Protein AF-A0A7X4A835-F1 (afdb_monomer_lite)

Sequence (207 aa):
MIDYANAHPIAKSFLVNYGPVGDQFNDLPDGVANRCEMIGWMNPDNPDARNGFRQIVREIVGRPKSAKLKQLSLSDAKTIVIDISASMRCVLRSEPFWNLLRDNVGELSKIYLVDTNVRAEVSLGELENWLTSNELGTSTNLLATVSNLVEYNEDVFVITDVEGRENLAFATNLVVDHFEEEGVNAIILRISKENFERDVDFFLASK

pLDDT: mean 81.9, std 12.68, range [39.84, 97.12]

Secondary structure (DSSP, 8-state):
---HHHH-TT--EEEE-SSPPPGGGGGS-HHHHTTEEEE---STT-HHHHHHHHHHHHHHH-S----------GGG-SEEEEE-BSTTHHHHT-HHHHHHHHHH--TT-EEEEESSSEEEEE-HHHHHHHHHHSPPBS---HHHHHHHHHHH-SEEEEEE-HHHHHHHTT-TT-EEEEEEETTEEEEEEEEEHHHHHHHHHHHHHT-

Foldseek 3Di:
DDPPCVVCLPAQAEAEELADDDPVLVPDDPSNSVRYYYQHNPDPVDVPSVVVVQVVCCVVVNDPPPDPPPPPQLQPAQEEEEEQEPVCVVVLPDPLNLCCCVVRHHQNHWYFYDAPEGPDIDGNVCSVVDSVVDHGHHHHQVVVHVLVVLVVDQKYKYKAAPVNCVNVVLLVPWDWDWDADPNNTIIITMDGSVSNVVRVVVVVVVD

Structure (mmCIF, N/CA/C/O backbone):
data_AF-A0A7X4A835-F1
#
_entry.id   AF-A0A7X4A835-F1
#
loop_
_atom_site.group_PDB
_atom_site.id
_atom_site.type_symbol
_atom_site.label_atom_id
_atom_site.label_alt_id
_atom_site.label_comp_id
_atom_site.label_asym_id
_atom_site.label_entity_id
_atom_site.label_seq_id
_atom_site.pdbx_PDB_ins_code
_atom_site.Cartn_x
_atom_site.Cartn_y
_atom_site.Cartn_z
_atom_site.occupancy
_atom_site.B_iso_or_equiv
_atom_site.auth_seq_id
_atom_site.auth_comp_id
_atom_site.auth_asym_id
_atom_site.auth_atom_id
_atom_site.pdbx_PDB_model_num
ATOM 1 N N . MET A 1 1 ? 34.338 -17.195 -24.856 1.00 48.28 1 MET A N 1
ATOM 2 C CA . MET A 1 1 ? 33.436 -16.071 -24.537 1.00 48.28 1 MET A CA 1
ATOM 3 C C . MET A 1 1 ? 32.434 -15.991 -25.675 1.00 48.28 1 MET A C 1
ATOM 5 O O . MET A 1 1 ? 32.862 -15.791 -26.802 1.00 48.28 1 MET A O 1
ATOM 9 N N . ILE A 1 2 ? 31.165 -16.317 -25.427 1.00 49.97 2 ILE A N 1
ATOM 10 C CA . ILE A 1 2 ? 30.118 -16.260 -26.457 1.00 49.97 2 ILE A CA 1
ATOM 11 C C . ILE A 1 2 ? 29.734 -14.794 -26.618 1.00 49.97 2 ILE A C 1
ATOM 13 O O . ILE A 1 2 ? 29.420 -14.132 -25.630 1.00 49.97 2 ILE A O 1
ATOM 17 N N . ASP A 1 3 ? 29.794 -14.292 -27.846 1.00 68.00 3 ASP A N 1
ATOM 18 C CA . ASP A 1 3 ? 29.292 -12.966 -28.172 1.00 68.00 3 ASP A CA 1
ATOM 19 C C . ASP A 1 3 ? 27.758 -13.012 -28.178 1.00 68.00 3 ASP A C 1
ATOM 21 O O . ASP A 1 3 ? 27.125 -13.496 -29.121 1.00 68.00 3 ASP A O 1
ATOM 25 N N . TYR A 1 4 ? 27.166 -12.549 -27.076 1.00 65.88 4 TYR A N 1
ATOM 26 C CA . TYR A 1 4 ? 25.717 -12.503 -26.882 1.00 65.88 4 TYR A CA 1
ATOM 27 C C . TYR A 1 4 ? 25.005 -11.697 -27.970 1.00 65.88 4 TYR A C 1
ATOM 29 O O . TYR A 1 4 ? 23.881 -12.043 -28.337 1.00 65.88 4 TYR A O 1
ATOM 37 N N . ALA A 1 5 ? 25.653 -10.667 -28.526 1.00 67.06 5 ALA A N 1
ATOM 38 C CA . ALA A 1 5 ? 25.065 -9.888 -29.602 1.00 67.06 5 ALA A CA 1
ATOM 39 C C . ALA A 1 5 ? 24.896 -10.770 -30.845 1.00 67.06 5 ALA A C 1
ATOM 41 O O . ALA A 1 5 ? 23.819 -10.790 -31.444 1.00 67.06 5 ALA A O 1
ATOM 42 N N . ASN A 1 6 ? 25.917 -11.546 -31.205 1.00 71.00 6 ASN A N 1
ATOM 43 C CA . ASN A 1 6 ? 25.866 -12.449 -32.356 1.00 71.00 6 ASN A CA 1
ATOM 44 C C . ASN A 1 6 ? 24.921 -13.646 -32.151 1.00 71.00 6 ASN A C 1
ATOM 46 O O . ASN A 1 6 ? 24.314 -14.113 -33.113 1.00 71.00 6 ASN A O 1
ATOM 50 N N . ALA A 1 7 ? 24.735 -14.106 -30.911 1.00 79.94 7 ALA A N 1
ATOM 51 C CA . ALA A 1 7 ? 23.789 -15.179 -30.593 1.00 79.94 7 ALA A CA 1
ATOM 52 C C . ALA A 1 7 ? 22.310 -14.747 -30.692 1.00 79.94 7 ALA A C 1
ATOM 54 O O . ALA A 1 7 ? 21.440 -15.581 -30.944 1.00 79.94 7 ALA A O 1
ATOM 55 N N . HIS A 1 8 ? 22.015 -13.453 -30.523 1.00 80.19 8 HIS A N 1
ATOM 56 C CA . HIS A 1 8 ? 20.655 -12.910 -30.547 1.00 80.19 8 HIS A CA 1
ATOM 57 C C . HIS A 1 8 ? 20.552 -11.710 -31.500 1.00 80.19 8 HIS A C 1
ATOM 59 O O . HIS A 1 8 ? 20.483 -10.568 -31.043 1.00 80.19 8 HIS A O 1
ATOM 65 N N . PRO A 1 9 ? 20.511 -11.931 -32.828 1.00 79.50 9 PRO A N 1
ATOM 66 C CA . PRO A 1 9 ? 20.621 -10.862 -33.829 1.00 79.50 9 PRO A CA 1
ATOM 67 C C . PRO A 1 9 ? 19.473 -9.841 -33.801 1.00 79.50 9 PRO A C 1
ATOM 69 O O . PRO A 1 9 ? 19.640 -8.723 -34.275 1.00 79.50 9 PRO A O 1
ATOM 72 N N . ILE A 1 10 ? 18.326 -10.200 -33.217 1.00 82.50 10 ILE A N 1
ATOM 73 C CA . ILE A 1 10 ? 17.148 -9.327 -33.090 1.00 82.50 10 ILE A CA 1
ATOM 74 C C . ILE A 1 10 ? 17.050 -8.616 -31.732 1.00 82.50 10 ILE A C 1
ATOM 76 O O . ILE A 1 10 ? 16.150 -7.805 -31.531 1.00 82.50 10 ILE A O 1
ATOM 80 N N . ALA A 1 11 ? 17.932 -8.927 -30.778 1.00 82.19 11 ALA A N 1
ATOM 81 C CA . ALA A 1 11 ? 17.879 -8.325 -29.451 1.00 82.19 11 ALA A CA 1
ATOM 82 C C . ALA A 1 11 ? 18.499 -6.923 -29.459 1.00 82.19 11 ALA A C 1
ATOM 84 O O . ALA A 1 11 ? 19.609 -6.731 -29.971 1.00 82.19 11 ALA A O 1
ATOM 85 N N . LYS A 1 12 ? 17.805 -5.968 -28.825 1.00 85.06 12 LYS A N 1
ATOM 86 C CA . LYS A 1 12 ? 18.421 -4.714 -28.383 1.00 85.06 12 LYS A CA 1
ATOM 87 C C . LYS A 1 12 ? 19.413 -5.011 -27.260 1.00 85.06 12 LYS A C 1
ATOM 89 O O . LYS A 1 12 ? 19.101 -5.762 -26.338 1.00 85.06 12 LYS A O 1
ATOM 94 N N . SER A 1 13 ? 20.598 -4.425 -27.351 1.00 86.06 13 SER A N 1
ATOM 95 C CA . SER A 1 13 ? 21.670 -4.557 -26.364 1.00 86.06 13 SER A CA 1
ATOM 96 C C . SER A 1 13 ? 21.889 -3.214 -25.678 1.00 86.06 13 SER A C 1
ATOM 98 O O . SER A 1 13 ? 21.850 -2.178 -26.332 1.00 86.06 13 SER A O 1
ATOM 100 N N . PHE A 1 14 ? 22.124 -3.220 -24.369 1.00 86.88 14 PHE A N 1
ATOM 101 C CA . PHE A 1 14 ? 22.411 -2.000 -23.617 1.00 86.88 14 PHE A CA 1
ATOM 102 C C . PHE A 1 14 ? 23.745 -2.147 -22.907 1.00 86.88 14 PHE A C 1
ATOM 104 O O . PHE A 1 14 ? 23.917 -3.082 -22.122 1.00 86.88 14 PHE A O 1
ATOM 111 N N . LEU A 1 15 ? 24.682 -1.235 -23.171 1.00 86.19 15 LEU A N 1
ATOM 112 C CA . LEU A 1 15 ? 25.933 -1.168 -22.423 1.00 86.19 15 LEU A CA 1
ATOM 113 C C . LEU A 1 15 ? 25.811 -0.101 -21.341 1.00 86.19 15 LEU A C 1
ATOM 115 O O . LEU A 1 15 ? 25.585 1.074 -21.629 1.00 86.19 15 LEU A O 1
ATOM 119 N N . VAL A 1 16 ? 25.960 -0.521 -20.093 1.00 87.56 16 VAL A N 1
ATOM 120 C CA . VAL A 1 16 ? 25.739 0.335 -18.932 1.00 87.56 16 VAL A CA 1
ATOM 121 C C . VAL A 1 16 ? 27.073 0.590 -18.245 1.00 87.56 16 VAL A C 1
ATOM 123 O O . VAL A 1 16 ? 27.725 -0.347 -17.789 1.00 87.56 16 VAL A O 1
ATOM 126 N N . ASN A 1 17 ? 27.468 1.860 -18.161 1.00 88.19 17 ASN A N 1
ATOM 127 C CA . ASN A 1 17 ? 28.720 2.287 -17.543 1.00 88.19 17 ASN A CA 1
ATOM 128 C C . ASN A 1 17 ? 28.453 3.128 -16.291 1.00 88.19 17 ASN A C 1
ATOM 130 O O . ASN A 1 17 ? 27.575 3.988 -16.278 1.00 88.19 17 ASN A O 1
ATOM 134 N N . TYR A 1 18 ? 29.273 2.938 -15.254 1.00 85.62 18 TYR A N 1
ATOM 135 C CA . TYR A 1 18 ? 29.228 3.752 -14.030 1.00 85.62 18 TYR A CA 1
ATOM 136 C C . TYR A 1 18 ? 29.708 5.204 -14.242 1.00 85.62 18 TYR A C 1
ATOM 138 O O . TYR A 1 18 ? 29.363 6.087 -13.455 1.00 85.62 18 TYR A O 1
ATOM 146 N N . GLY A 1 19 ? 30.488 5.455 -15.299 1.00 87.25 19 GLY A N 1
ATOM 147 C CA . GLY A 1 19 ? 31.046 6.761 -15.671 1.00 87.25 19 GLY A CA 1
ATOM 148 C C . GLY A 1 19 ? 30.656 7.195 -17.092 1.00 87.25 19 GLY A C 1
ATOM 149 O O . GLY A 1 19 ? 29.719 6.627 -17.665 1.00 87.25 19 GLY A O 1
ATOM 150 N N . PRO A 1 20 ? 31.345 8.193 -17.676 1.00 84.31 20 PRO A N 1
ATOM 151 C CA . PRO A 1 20 ? 31.040 8.663 -19.020 1.00 84.31 20 PRO A CA 1
ATOM 152 C C . PRO A 1 20 ? 31.261 7.559 -20.059 1.00 84.31 20 PRO A C 1
ATOM 154 O O . PRO A 1 20 ? 32.117 6.685 -19.909 1.00 84.31 20 PRO A O 1
ATOM 157 N N . VAL A 1 21 ? 30.473 7.614 -21.126 1.00 83.25 21 VAL A N 1
ATOM 158 C CA . VAL A 1 21 ? 30.651 6.764 -22.304 1.00 83.25 21 VAL A CA 1
ATOM 159 C C . VAL A 1 21 ? 31.857 7.275 -23.092 1.00 83.25 21 VAL A C 1
ATOM 161 O O . VAL A 1 21 ? 31.925 8.464 -23.386 1.00 83.25 21 VAL A O 1
ATOM 164 N N . GLY A 1 22 ? 32.812 6.394 -23.394 1.00 79.62 22 GLY A N 1
ATOM 165 C CA . GLY A 1 22 ? 33.953 6.712 -24.258 1.00 79.62 22 GLY A CA 1
ATOM 166 C C . GLY A 1 22 ? 33.671 6.439 -25.740 1.00 79.62 22 GLY A C 1
ATOM 167 O O . GLY A 1 22 ? 32.743 5.708 -26.076 1.00 79.62 22 GLY A O 1
ATOM 168 N N . ASP A 1 23 ? 34.527 6.964 -26.620 1.00 76.81 23 ASP A N 1
ATOM 169 C CA . ASP A 1 23 ? 34.337 6.949 -28.085 1.00 76.81 23 ASP A CA 1
ATOM 170 C C . ASP A 1 23 ? 34.585 5.588 -28.765 1.00 76.81 23 ASP A C 1
ATOM 172 O O . ASP A 1 23 ? 34.370 5.440 -29.968 1.00 76.81 23 ASP A O 1
ATOM 176 N N . GLN A 1 24 ? 35.014 4.573 -28.006 1.00 68.81 24 GLN A N 1
ATOM 177 C CA . GLN A 1 24 ? 35.362 3.228 -28.503 1.00 68.81 24 GLN A CA 1
ATOM 178 C C . GLN A 1 24 ? 34.170 2.449 -29.094 1.00 68.81 24 GLN A C 1
ATOM 180 O O . GLN A 1 24 ? 34.320 1.325 -29.562 1.00 68.81 24 GLN A O 1
ATOM 185 N N . PHE A 1 25 ? 32.971 3.029 -29.074 1.00 69.50 25 PHE A N 1
ATOM 186 C CA . PHE A 1 25 ? 31.761 2.443 -29.640 1.00 69.50 25 PHE A CA 1
ATOM 187 C C . PHE A 1 25 ? 31.699 2.526 -31.170 1.00 69.50 25 PHE A C 1
ATOM 189 O O . PHE A 1 25 ? 31.033 1.708 -31.803 1.00 69.50 25 PHE A O 1
ATOM 196 N N . ASN A 1 26 ? 32.420 3.476 -31.771 1.00 71.81 26 ASN A N 1
ATOM 197 C CA . ASN A 1 26 ? 32.447 3.649 -33.227 1.00 71.81 26 ASN A CA 1
ATOM 198 C C . ASN A 1 26 ? 33.105 2.467 -33.960 1.00 71.81 26 ASN A C 1
ATOM 200 O O . ASN A 1 26 ? 32.925 2.323 -35.165 1.00 71.81 26 ASN A O 1
ATOM 204 N N . ASP A 1 27 ? 33.826 1.611 -33.231 1.00 80.75 27 ASP A N 1
ATOM 205 C CA . ASP A 1 27 ? 34.513 0.440 -33.777 1.00 80.75 27 ASP A CA 1
ATOM 206 C C . ASP A 1 27 ? 33.622 -0.820 -33.813 1.00 80.75 27 ASP A C 1
ATOM 208 O O . ASP A 1 27 ? 34.078 -1.902 -34.196 1.00 80.75 27 ASP A O 1
ATOM 212 N N . LEU A 1 28 ? 32.348 -0.725 -33.402 1.00 78.25 28 LEU A N 1
ATOM 213 C CA . LEU A 1 28 ? 31.419 -1.853 -33.469 1.00 78.25 28 LEU A CA 1
ATOM 214 C C . LEU A 1 28 ? 30.964 -2.126 -34.912 1.00 78.25 28 LEU A C 1
ATOM 216 O O . LEU A 1 28 ? 30.672 -1.189 -35.651 1.00 78.25 28 LEU A O 1
ATOM 220 N N . PRO A 1 29 ? 30.798 -3.403 -35.312 1.00 83.38 29 PRO A N 1
ATOM 221 C CA . PRO A 1 29 ? 30.198 -3.737 -36.601 1.00 83.38 29 PRO A CA 1
ATOM 222 C C . PRO A 1 29 ? 28.803 -3.113 -36.749 1.00 83.38 29 PRO A C 1
ATOM 224 O O . PRO A 1 29 ? 28.016 -3.159 -35.801 1.00 83.38 29 PRO A O 1
ATOM 227 N N . ASP A 1 30 ? 28.450 -2.629 -37.945 1.00 80.94 30 ASP A N 1
ATOM 228 C CA . ASP A 1 30 ? 27.184 -1.917 -38.217 1.00 80.94 30 ASP A CA 1
ATOM 229 C C . ASP A 1 30 ? 25.937 -2.657 -37.696 1.00 80.94 30 ASP A C 1
ATOM 231 O O . ASP A 1 30 ? 25.013 -2.063 -37.137 1.00 80.94 30 ASP A O 1
ATOM 235 N N . GLY A 1 31 ? 25.917 -3.988 -37.823 1.00 78.50 31 GLY A N 1
ATOM 236 C CA . GLY A 1 31 ? 24.812 -4.824 -37.342 1.00 78.50 31 GLY A CA 1
ATOM 237 C C . GLY A 1 31 ? 24.672 -4.880 -35.814 1.00 78.50 31 GLY A C 1
ATOM 238 O O . GLY A 1 31 ? 23.604 -5.221 -35.311 1.00 78.50 31 GLY A O 1
ATOM 239 N N . VAL A 1 32 ? 25.727 -4.568 -35.063 1.00 79.19 32 VAL A N 1
ATOM 240 C CA . VAL A 1 32 ? 25.719 -4.466 -33.595 1.00 79.19 32 VAL A CA 1
ATOM 241 C C . VAL A 1 32 ? 25.467 -3.022 -33.170 1.00 79.19 32 VAL A C 1
ATOM 243 O O . VAL A 1 32 ? 24.636 -2.797 -32.293 1.00 79.19 32 VAL A O 1
ATOM 246 N N . ALA A 1 33 ? 26.108 -2.052 -33.829 1.00 82.38 33 ALA A N 1
ATOM 247 C CA . ALA A 1 33 ? 25.966 -0.629 -33.526 1.00 82.38 33 ALA A CA 1
ATOM 248 C C . ALA A 1 33 ? 24.503 -0.157 -33.616 1.00 82.38 33 ALA A C 1
ATOM 250 O O . ALA A 1 33 ? 24.003 0.485 -32.698 1.00 82.38 33 ALA A O 1
ATOM 251 N N . ASN A 1 34 ? 23.769 -0.578 -34.652 1.00 83.56 34 ASN A N 1
ATOM 252 C CA . ASN A 1 34 ? 22.377 -0.160 -34.887 1.00 83.56 34 ASN A CA 1
ATOM 253 C C . ASN A 1 34 ? 21.360 -0.637 -33.833 1.00 83.56 34 ASN A C 1
ATOM 255 O O . ASN A 1 34 ? 20.210 -0.202 -33.838 1.00 83.56 34 ASN A O 1
ATOM 259 N N . ARG A 1 35 ? 21.748 -1.564 -32.956 1.00 83.81 35 ARG A N 1
ATOM 260 C CA . ARG A 1 35 ? 20.873 -2.162 -31.933 1.00 83.81 35 ARG A CA 1
ATOM 261 C C . ARG A 1 35 ? 21.471 -2.111 -30.534 1.00 83.81 35 ARG A C 1
ATOM 263 O O . ARG A 1 35 ? 20.920 -2.730 -29.623 1.00 83.81 35 ARG A O 1
ATOM 270 N N . CYS A 1 36 ? 22.603 -1.435 -30.382 1.00 85.00 36 CYS A N 1
ATOM 271 C CA . CYS A 1 36 ? 23.269 -1.266 -29.111 1.00 85.00 36 CYS A CA 1
ATOM 272 C C . CYS A 1 36 ? 23.125 0.193 -28.672 1.00 85.00 36 CYS A C 1
ATOM 274 O O . CYS A 1 36 ? 23.430 1.108 -29.429 1.00 85.00 36 CYS A O 1
ATOM 276 N N . GLU A 1 37 ? 22.628 0.412 -27.462 1.00 87.00 37 GLU A N 1
ATOM 277 C CA . GLU A 1 37 ? 22.503 1.741 -26.867 1.00 87.00 37 GLU A CA 1
ATOM 278 C C . GLU A 1 37 ? 23.408 1.811 -25.632 1.00 87.00 37 GLU A C 1
ATOM 280 O O . GLU A 1 37 ? 23.495 0.862 -24.847 1.00 87.00 37 GLU A O 1
ATOM 285 N N . MET A 1 38 ? 24.108 2.931 -25.454 1.00 86.31 38 MET A N 1
ATOM 286 C CA . MET A 1 38 ? 24.986 3.135 -24.304 1.00 86.31 38 MET A CA 1
ATOM 287 C C . MET A 1 38 ? 24.354 4.073 -23.292 1.00 86.31 38 MET A C 1
ATOM 289 O O . MET A 1 38 ? 23.874 5.152 -23.632 1.00 86.31 38 MET A O 1
ATOM 293 N N . ILE A 1 39 ? 24.426 3.679 -22.027 1.00 86.56 39 ILE A N 1
ATOM 294 C CA . ILE A 1 39 ? 23.944 4.472 -20.904 1.00 86.56 39 ILE A CA 1
ATOM 295 C C . ILE A 1 39 ? 25.140 4.744 -20.002 1.00 86.56 39 ILE A C 1
ATOM 297 O O . ILE A 1 39 ? 25.670 3.847 -19.344 1.00 86.56 39 ILE A O 1
ATOM 301 N N . GLY A 1 40 ? 25.596 5.994 -20.023 1.00 88.00 40 GLY A N 1
ATOM 302 C CA . GLY A 1 40 ? 26.645 6.478 -19.134 1.00 88.00 40 GLY A CA 1
ATOM 303 C C . GLY A 1 40 ? 26.101 6.884 -17.772 1.00 88.00 40 GLY A C 1
ATOM 304 O O . GLY A 1 40 ? 24.901 7.096 -17.602 1.00 88.00 40 GLY A O 1
ATOM 305 N N . TRP A 1 41 ? 27.016 7.052 -16.821 1.00 91.12 41 TRP A N 1
ATOM 306 C CA . TRP A 1 41 ? 26.734 7.580 -15.485 1.00 91.12 41 TRP A CA 1
ATOM 307 C C . TRP A 1 41 ? 25.651 6.815 -14.719 1.00 91.12 41 TRP A C 1
ATOM 309 O O . TRP A 1 41 ? 24.941 7.395 -13.900 1.00 91.12 41 TRP A O 1
ATOM 319 N N . MET A 1 42 ? 25.524 5.512 -14.961 1.00 88.94 42 MET A N 1
ATOM 320 C CA . MET A 1 42 ? 24.588 4.657 -14.247 1.00 88.94 42 MET A CA 1
ATOM 321 C C . MET A 1 42 ? 25.177 4.264 -12.889 1.00 88.94 42 MET A C 1
ATOM 323 O O . MET A 1 42 ? 25.675 3.157 -12.693 1.00 88.94 42 MET A O 1
ATOM 327 N N . ASN A 1 43 ? 25.145 5.201 -11.949 1.00 84.62 43 ASN A N 1
ATOM 328 C CA . ASN A 1 43 ? 25.583 5.009 -10.572 1.00 84.62 43 ASN A CA 1
ATOM 329 C C . ASN A 1 43 ? 24.424 5.282 -9.587 1.00 84.62 43 ASN A C 1
ATOM 331 O O . ASN A 1 43 ? 23.388 5.826 -9.985 1.00 84.62 43 ASN A O 1
ATOM 335 N N . PRO A 1 44 ? 24.542 4.866 -8.310 1.00 80.94 44 PRO A N 1
ATOM 336 C CA . PRO A 1 44 ? 23.482 5.064 -7.319 1.00 80.94 44 PRO A CA 1
ATOM 337 C C . PRO A 1 44 ? 23.086 6.531 -7.105 1.00 80.94 44 PRO A C 1
ATOM 339 O O . PRO A 1 44 ? 21.928 6.797 -6.783 1.00 80.94 44 PRO A O 1
ATOM 342 N N . ASP A 1 45 ? 24.017 7.454 -7.339 1.00 84.56 45 ASP A N 1
ATOM 343 C CA . ASP A 1 45 ? 23.854 8.888 -7.092 1.00 84.56 45 ASP A CA 1
ATOM 344 C C . ASP A 1 45 ? 23.235 9.640 -8.282 1.00 84.56 45 ASP A C 1
ATOM 346 O O . ASP A 1 45 ? 22.906 10.817 -8.165 1.00 84.56 45 ASP A O 1
ATOM 350 N N . ASN A 1 46 ? 23.026 8.966 -9.419 1.00 83.19 46 ASN A N 1
ATOM 351 C CA . ASN A 1 46 ? 22.392 9.526 -10.608 1.00 83.19 46 ASN A CA 1
ATOM 352 C C . ASN A 1 46 ? 20.976 8.945 -10.802 1.00 83.19 46 ASN A C 1
ATOM 354 O O . ASN A 1 46 ? 20.785 7.956 -11.522 1.00 83.19 46 ASN A O 1
ATOM 358 N N . PRO A 1 47 ? 19.948 9.513 -10.141 1.00 78.88 47 PRO A N 1
ATOM 359 C CA . PRO A 1 47 ? 18.573 9.040 -10.268 1.00 78.88 47 PRO A CA 1
ATOM 360 C C . PRO A 1 47 ? 18.036 9.151 -11.699 1.00 78.88 47 PRO A C 1
ATOM 362 O O . PRO A 1 47 ? 17.258 8.287 -12.104 1.00 78.88 47 PRO A O 1
ATOM 365 N N . ASP A 1 48 ? 18.487 10.133 -12.476 1.00 81.44 48 ASP A N 1
ATOM 366 C CA . ASP A 1 48 ? 18.003 10.367 -13.837 1.00 81.44 48 ASP A CA 1
ATOM 367 C C . ASP A 1 48 ? 18.434 9.249 -14.788 1.00 81.44 48 ASP A C 1
ATOM 369 O O . ASP A 1 48 ? 17.594 8.680 -15.487 1.00 81.44 48 ASP A O 1
ATOM 373 N N . ALA A 1 49 ? 19.708 8.840 -14.742 1.00 83.62 49 ALA A N 1
ATOM 374 C CA . ALA A 1 49 ? 20.194 7.694 -15.516 1.00 83.62 49 ALA A CA 1
ATOM 375 C C . ALA A 1 49 ? 19.440 6.404 -15.149 1.00 83.62 49 ALA A C 1
ATOM 377 O O . ALA A 1 49 ? 19.042 5.631 -16.026 1.00 83.62 49 ALA A O 1
ATOM 378 N N . ARG A 1 50 ? 19.162 6.200 -13.852 1.00 86.62 50 ARG A N 1
ATOM 379 C CA . ARG A 1 50 ? 18.403 5.032 -13.378 1.00 86.62 50 ARG A CA 1
ATOM 380 C C . ARG A 1 50 ? 16.957 5.037 -13.853 1.00 86.62 50 ARG A C 1
ATOM 382 O O . ARG A 1 50 ? 16.436 3.988 -14.237 1.00 86.62 50 ARG A O 1
ATOM 389 N N . ASN A 1 51 ? 16.308 6.196 -13.826 1.00 82.19 51 ASN A N 1
ATOM 390 C CA . ASN A 1 51 ? 14.935 6.354 -14.285 1.00 82.19 51 ASN A CA 1
ATOM 391 C C . ASN A 1 51 ? 14.834 6.175 -15.805 1.00 82.19 51 ASN A C 1
ATOM 393 O O . ASN A 1 51 ? 13.952 5.447 -16.259 1.00 82.19 51 ASN A O 1
ATOM 397 N N . GLY A 1 52 ? 15.777 6.737 -16.566 1.00 85.44 52 GLY A N 1
ATOM 398 C CA . GLY A 1 52 ? 15.873 6.547 -18.013 1.00 85.44 52 GLY A CA 1
ATOM 399 C C . GLY A 1 52 ? 16.054 5.076 -18.388 1.00 85.44 52 GLY A C 1
ATOM 400 O O . GLY A 1 52 ? 15.273 4.537 -19.170 1.00 85.44 52 GLY A O 1
ATOM 401 N N . PHE A 1 53 ? 16.999 4.375 -17.752 1.00 88.81 53 PHE A N 1
ATOM 402 C CA . PHE A 1 53 ? 17.179 2.940 -17.992 1.00 88.81 53 PHE A CA 1
ATOM 403 C C . PHE A 1 53 ? 15.929 2.129 -17.629 1.00 88.81 53 PHE A C 1
ATOM 405 O O . PHE A 1 53 ? 15.515 1.243 -18.376 1.00 88.81 53 PHE A O 1
ATOM 412 N N . ARG A 1 54 ? 15.275 2.459 -16.509 1.00 84.06 54 ARG A N 1
ATOM 413 C CA . ARG A 1 54 ? 14.020 1.812 -16.107 1.00 84.06 54 ARG A CA 1
ATOM 414 C C . ARG A 1 54 ? 12.924 2.004 -17.157 1.00 84.06 54 ARG A C 1
ATOM 416 O O . ARG A 1 54 ? 12.173 1.064 -17.406 1.00 84.06 54 ARG A O 1
ATOM 423 N N . GLN A 1 55 ? 12.811 3.191 -17.747 1.00 83.44 55 GLN A N 1
ATOM 424 C CA . GLN A 1 55 ? 11.835 3.464 -18.798 1.00 83.44 55 GLN A CA 1
ATOM 425 C C . GLN A 1 55 ? 12.120 2.636 -20.055 1.00 83.44 55 GLN A C 1
ATOM 427 O O . GLN A 1 55 ? 11.225 1.946 -20.533 1.00 83.44 55 GLN A O 1
ATOM 432 N N . ILE A 1 56 ? 13.372 2.609 -20.511 1.00 87.12 56 ILE A N 1
ATOM 433 C CA . ILE A 1 56 ? 13.807 1.808 -21.664 1.00 87.12 56 ILE A CA 1
ATOM 434 C C . ILE A 1 56 ? 13.463 0.325 -21.471 1.00 87.12 56 ILE A C 1
ATOM 436 O O . ILE A 1 56 ? 12.862 -0.310 -22.338 1.00 87.12 56 ILE A O 1
ATOM 440 N N . VAL A 1 57 ? 13.798 -0.237 -20.304 1.00 85.06 57 VAL A N 1
ATOM 441 C CA . VAL A 1 57 ? 13.478 -1.637 -19.985 1.00 85.06 57 VAL A CA 1
ATOM 442 C C . VAL A 1 57 ? 11.966 -1.869 -20.009 1.00 85.06 57 VAL A C 1
ATOM 444 O O . VAL A 1 57 ? 11.519 -2.888 -20.529 1.00 85.06 57 VAL A O 1
ATOM 447 N N . ARG A 1 58 ? 11.168 -0.925 -19.496 1.00 83.19 58 ARG A N 1
ATOM 448 C CA . ARG A 1 58 ? 9.699 -1.015 -19.493 1.00 83.19 58 ARG A CA 1
ATOM 449 C C . ARG A 1 58 ? 9.089 -0.950 -20.887 1.00 83.19 58 ARG A C 1
ATOM 451 O O . ARG A 1 58 ? 8.100 -1.630 -21.131 1.00 83.19 58 ARG A O 1
ATOM 458 N N . GLU A 1 59 ? 9.649 -0.150 -21.781 1.00 81.44 59 GLU A N 1
ATOM 459 C CA . GLU A 1 59 ? 9.181 -0.056 -23.166 1.00 81.44 59 GLU A CA 1
ATOM 460 C C . GLU A 1 59 ? 9.438 -1.358 -23.936 1.00 81.44 59 GLU A C 1
ATOM 462 O O . GLU A 1 59 ? 8.610 -1.771 -24.744 1.00 81.44 59 GLU A O 1
ATOM 467 N N . ILE A 1 60 ? 10.553 -2.040 -23.652 1.00 82.56 60 ILE A N 1
ATOM 468 C CA . ILE A 1 60 ? 10.965 -3.256 -24.371 1.00 82.56 60 ILE A CA 1
ATOM 469 C C . ILE A 1 60 ? 10.348 -4.520 -23.769 1.00 82.56 60 ILE A C 1
ATOM 471 O O . ILE A 1 60 ? 9.832 -5.373 -24.488 1.00 82.56 60 ILE A O 1
ATOM 475 N N . VAL A 1 61 ? 10.437 -4.670 -22.449 1.00 80.44 61 VAL A N 1
ATOM 476 C CA . VAL A 1 61 ? 10.024 -5.885 -21.726 1.00 80.44 61 VAL A CA 1
ATOM 477 C C . VAL A 1 61 ? 8.570 -5.781 -21.244 1.00 80.44 61 VAL A C 1
ATOM 479 O O . VAL A 1 61 ? 7.957 -6.782 -20.871 1.00 80.44 61 VAL A O 1
ATOM 482 N N . GLY A 1 62 ? 7.989 -4.580 -21.286 1.00 77.81 62 GLY A N 1
ATOM 483 C CA . GLY A 1 62 ? 6.727 -4.247 -20.635 1.00 77.81 62 GLY A CA 1
ATOM 484 C C . GLY A 1 62 ? 6.939 -3.774 -19.195 1.00 77.81 62 GLY A C 1
ATOM 485 O O . GLY A 1 62 ? 8.026 -3.893 -18.619 1.00 77.81 62 GLY A O 1
ATOM 486 N N . ARG A 1 63 ? 5.877 -3.237 -18.574 1.00 69.44 63 ARG A N 1
ATOM 487 C CA . ARG A 1 63 ? 5.888 -2.986 -17.123 1.00 69.44 63 ARG A CA 1
ATOM 488 C C . ARG A 1 63 ? 6.257 -4.301 -16.418 1.00 69.44 63 ARG A C 1
ATOM 490 O O . ARG A 1 63 ? 5.757 -5.344 -16.849 1.00 69.44 63 ARG A O 1
ATOM 497 N N . PRO A 1 64 ? 7.111 -4.281 -15.372 1.00 57.88 64 PRO A N 1
ATOM 498 C CA . PRO A 1 64 ? 7.387 -5.477 -14.596 1.00 57.88 64 PRO A CA 1
ATOM 499 C C . PRO A 1 64 ? 6.052 -6.102 -14.224 1.00 57.88 64 PRO A C 1
ATOM 501 O O . PRO A 1 64 ? 5.252 -5.477 -13.529 1.00 57.88 64 PRO A O 1
ATOM 504 N N . LYS A 1 65 ? 5.782 -7.307 -14.732 1.00 48.31 65 LYS A N 1
ATOM 505 C CA . LYS A 1 65 ? 4.725 -8.119 -14.146 1.00 48.31 65 LYS A CA 1
ATOM 506 C C . LYS A 1 65 ? 5.220 -8.350 -12.740 1.00 48.31 65 LYS A C 1
ATOM 508 O O . LYS A 1 65 ? 6.281 -8.964 -12.602 1.00 48.31 65 LYS A O 1
ATOM 513 N N . SER A 1 66 ? 4.533 -7.783 -11.750 1.00 47.62 66 SER A N 1
ATOM 514 C CA . SER A 1 66 ? 4.788 -8.056 -10.343 1.00 47.62 66 SER A CA 1
ATOM 515 C C . SER A 1 66 ? 5.052 -9.552 -10.268 1.00 47.62 66 SER A C 1
ATOM 517 O O . SER A 1 66 ? 4.188 -10.350 -10.655 1.00 47.62 66 SER A O 1
ATOM 519 N N . ALA A 1 67 ? 6.295 -9.942 -9.950 1.00 41.59 67 ALA A N 1
ATOM 520 C CA . ALA A 1 67 ? 6.588 -11.345 -9.702 1.00 41.59 67 ALA A CA 1
ATOM 521 C C . ALA A 1 67 ? 5.487 -11.800 -8.753 1.00 41.59 67 ALA A C 1
ATOM 523 O O . ALA A 1 67 ? 5.131 -11.011 -7.881 1.00 41.59 67 ALA A O 1
ATOM 524 N N . LYS A 1 68 ? 4.893 -12.975 -8.980 1.00 39.84 68 LYS A N 1
ATOM 525 C CA . LYS A 1 68 ? 3.831 -13.532 -8.135 1.00 39.84 68 LYS A CA 1
ATOM 526 C C . LYS A 1 68 ? 4.334 -13.689 -6.684 1.00 39.84 68 LYS A C 1
ATOM 528 O O . LYS A 1 68 ? 4.547 -14.800 -6.215 1.00 39.84 68 LYS A O 1
ATOM 533 N N . LEU A 1 69 ? 4.528 -12.584 -5.967 1.00 42.72 69 LEU A N 1
ATOM 534 C CA . LEU A 1 69 ? 4.158 -12.421 -4.583 1.00 42.72 69 LEU A CA 1
ATOM 535 C C . LEU A 1 69 ? 2.745 -12.979 -4.553 1.00 42.72 69 LEU A C 1
ATOM 537 O O . LEU A 1 69 ? 1.943 -12.642 -5.429 1.00 42.72 69 LEU A O 1
ATOM 541 N N . LYS A 1 70 ? 2.474 -13.928 -3.653 1.00 47.22 70 LYS A N 1
ATOM 542 C CA . LYS A 1 70 ? 1.097 -14.338 -3.363 1.00 47.22 70 LYS A CA 1
ATOM 543 C C . LYS A 1 70 ? 0.282 -13.047 -3.358 1.00 47.22 70 LYS A C 1
ATOM 545 O O . LYS A 1 70 ? 0.619 -12.183 -2.549 1.00 47.22 70 LYS A O 1
ATOM 550 N N . GLN A 1 71 ? -0.633 -12.876 -4.323 1.00 54.44 71 GLN A N 1
ATOM 551 C CA . GLN A 1 71 ? -1.447 -11.665 -4.415 1.00 54.44 71 GLN A CA 1
ATOM 552 C C . GLN A 1 71 ? -1.906 -11.362 -2.999 1.00 54.44 71 GLN A C 1
ATOM 554 O O . GLN A 1 71 ? -2.351 -12.284 -2.306 1.00 54.44 71 GLN A O 1
ATOM 559 N N . LEU A 1 72 ? -1.667 -10.135 -2.539 1.00 64.75 72 LEU A N 1
ATOM 560 C CA . LEU A 1 72 ? -2.144 -9.707 -1.238 1.00 64.75 72 LEU A CA 1
ATOM 561 C C . LEU A 1 72 ? -3.661 -9.797 -1.298 1.00 64.75 72 LEU A C 1
ATOM 563 O O . LEU A 1 72 ? -4.338 -8.920 -1.816 1.00 64.75 72 LEU A O 1
ATOM 567 N N . SER A 1 73 ? -4.181 -10.933 -0.854 1.00 75.00 73 SER A N 1
ATOM 568 C CA . SER A 1 73 ? -5.600 -11.190 -0.863 1.00 75.00 73 SER A CA 1
ATOM 569 C C . SER A 1 73 ? -6.149 -10.508 0.373 1.00 75.00 73 SER A C 1
ATOM 571 O O . SER A 1 73 ? -6.012 -11.010 1.489 1.00 75.00 73 SER A O 1
ATOM 573 N N . LEU A 1 74 ? -6.720 -9.322 0.169 1.00 81.62 74 LEU A N 1
ATOM 574 C CA . LEU A 1 74 ? -7.423 -8.608 1.230 1.00 81.62 74 LEU A CA 1
ATOM 575 C C . LEU A 1 74 ? -8.603 -9.434 1.774 1.00 81.62 74 LEU A C 1
ATOM 577 O O . LEU A 1 74 ? -9.075 -9.146 2.870 1.00 81.62 74 LEU A O 1
ATOM 581 N N . SER A 1 75 ? -9.045 -10.488 1.072 1.00 82.62 75 SER A N 1
ATOM 582 C CA . SER A 1 75 ? -10.233 -11.251 1.472 1.00 82.62 75 SER A CA 1
ATOM 583 C C . SER A 1 75 ? -9.964 -12.114 2.692 1.00 82.62 75 SER A C 1
ATOM 585 O O . SER A 1 75 ? -10.876 -12.389 3.466 1.00 82.62 75 SER A O 1
ATOM 587 N N . ASP A 1 76 ? -8.697 -12.479 2.897 1.00 83.12 76 ASP A N 1
ATOM 588 C CA . ASP A 1 76 ? -8.234 -13.207 4.076 1.00 83.12 76 ASP A CA 1
ATOM 589 C C . ASP A 1 76 ? -7.705 -12.259 5.172 1.00 83.12 76 ASP A C 1
ATOM 591 O O . ASP A 1 76 ? -7.307 -12.708 6.253 1.00 83.12 76 ASP A O 1
ATOM 595 N N . ALA A 1 77 ? -7.671 -10.944 4.920 1.00 86.19 77 ALA A N 1
ATOM 596 C CA . ALA A 1 77 ? -7.135 -9.973 5.863 1.00 86.19 77 ALA A CA 1
ATOM 597 C C . ALA A 1 77 ? -8.086 -9.799 7.052 1.00 86.19 77 ALA A C 1
ATOM 599 O O . ALA A 1 77 ? -9.178 -9.255 6.921 1.00 86.19 77 ALA A O 1
ATOM 600 N N . LYS A 1 78 ? -7.660 -10.203 8.251 1.00 91.75 78 LYS A N 1
ATOM 601 C CA . LYS A 1 78 ? -8.427 -9.950 9.486 1.00 91.75 78 LYS A CA 1
ATOM 602 C C . LYS A 1 78 ? -8.357 -8.488 9.925 1.00 91.75 78 LYS A C 1
ATOM 604 O O . LYS A 1 78 ? -9.314 -7.981 10.505 1.00 91.75 78 LYS A O 1
ATOM 609 N N . THR A 1 79 ? -7.237 -7.833 9.628 1.00 94.62 79 THR A N 1
ATOM 610 C CA . THR A 1 79 ? -6.926 -6.479 10.082 1.00 94.62 79 THR A CA 1
ATOM 611 C C . THR A 1 79 ? -6.394 -5.659 8.917 1.00 94.62 79 THR A C 1
ATOM 613 O O . THR A 1 79 ? -5.343 -5.967 8.348 1.00 94.62 79 THR A O 1
ATOM 616 N N . ILE A 1 80 ? -7.134 -4.610 8.574 1.00 95.31 80 ILE A N 1
ATOM 617 C CA . ILE A 1 80 ? -6.805 -3.654 7.523 1.00 95.31 80 ILE A CA 1
ATOM 618 C C . ILE A 1 80 ? -6.609 -2.296 8.183 1.00 95.31 80 ILE A C 1
ATOM 620 O O . ILE A 1 80 ? -7.401 -1.883 9.021 1.00 95.31 80 ILE A O 1
ATOM 624 N N . VAL A 1 81 ? -5.555 -1.597 7.803 1.00 95.94 81 VAL A N 1
ATOM 625 C CA . VAL A 1 81 ? -5.264 -0.227 8.202 1.00 95.94 81 VAL A CA 1
ATOM 626 C C . VAL A 1 81 ? -5.377 0.633 6.962 1.00 95.94 81 VAL A C 1
ATOM 628 O O . VAL A 1 81 ? -4.715 0.364 5.966 1.00 95.94 81 VAL A O 1
ATOM 631 N N . ILE A 1 82 ? -6.201 1.668 7.013 1.00 96.19 82 ILE A N 1
ATOM 632 C CA . ILE A 1 82 ? -6.316 2.647 5.939 1.00 96.19 82 ILE A CA 1
ATOM 633 C C . ILE A 1 82 ? -5.746 3.958 6.454 1.00 96.19 82 ILE A C 1
ATOM 635 O O . ILE A 1 82 ? -6.202 4.499 7.465 1.00 96.19 82 ILE A O 1
ATOM 639 N N . ASP A 1 83 ? -4.746 4.455 5.740 1.00 95.56 83 ASP A N 1
ATOM 640 C CA . ASP A 1 83 ? -4.222 5.795 5.929 1.00 95.56 83 ASP A CA 1
ATOM 641 C C . ASP A 1 83 ? -5.281 6.827 5.511 1.00 95.56 83 ASP A C 1
ATOM 643 O O . ASP A 1 83 ? -5.751 6.845 4.370 1.00 95.56 83 ASP A O 1
ATOM 647 N N . ILE A 1 84 ? -5.674 7.671 6.461 1.00 96.19 84 ILE A N 1
ATOM 648 C CA . ILE A 1 84 ? -6.666 8.739 6.284 1.00 96.19 84 ILE A CA 1
ATOM 649 C C . ILE A 1 84 ? -6.034 10.132 6.338 1.00 96.19 84 ILE A C 1
ATOM 651 O O . ILE A 1 84 ? -6.685 11.110 6.717 1.00 96.19 84 ILE A O 1
ATOM 655 N N . SER A 1 85 ? -4.758 10.240 5.986 1.00 93.81 85 SER A N 1
ATOM 656 C CA . SER A 1 85 ? -4.074 11.515 5.812 1.00 93.81 85 SER A CA 1
ATOM 657 C C . SER A 1 85 ? -4.628 12.335 4.640 1.00 93.81 85 SER A C 1
ATOM 659 O O . SER A 1 85 ? -5.332 11.856 3.747 1.00 93.81 85 SER A O 1
ATOM 661 N N . ALA A 1 86 ? -4.324 13.633 4.636 1.00 92.12 86 ALA A N 1
ATOM 662 C CA . ALA A 1 86 ? -4.802 14.555 3.616 1.00 92.12 86 ALA A CA 1
ATOM 663 C C . ALA A 1 86 ? -4.298 14.214 2.201 1.00 92.12 86 ALA A C 1
ATOM 665 O O . ALA A 1 86 ? -5.008 14.509 1.235 1.00 92.12 86 ALA A O 1
ATOM 666 N N . SER A 1 87 ? -3.121 13.594 2.064 1.00 90.88 87 SER A N 1
ATOM 667 C CA . SER A 1 87 ? -2.565 13.150 0.777 1.00 90.88 87 SER A CA 1
ATOM 668 C C . SER A 1 87 ? -3.379 12.001 0.167 1.00 90.88 87 SER A C 1
ATOM 670 O O . SER A 1 87 ? -3.623 11.983 -1.041 1.00 90.88 87 SER A O 1
ATOM 672 N N . MET A 1 88 ? -3.957 11.140 1.010 1.00 93.56 88 MET A N 1
ATOM 673 C CA . MET A 1 88 ? -4.857 10.055 0.611 1.00 93.56 88 MET A CA 1
ATOM 674 C C . MET A 1 88 ? -6.230 10.531 0.113 1.00 93.56 88 MET A C 1
ATOM 676 O O . MET A 1 88 ? -7.003 9.738 -0.423 1.00 93.56 88 MET A O 1
ATOM 680 N N . ARG A 1 89 ? -6.563 11.827 0.216 1.00 92.81 89 ARG A N 1
ATOM 681 C CA . ARG A 1 89 ? -7.895 12.363 -0.131 1.00 92.81 89 ARG A CA 1
ATOM 682 C C . ARG A 1 89 ? -8.371 11.979 -1.533 1.00 92.81 89 ARG A C 1
ATOM 684 O O . ARG A 1 89 ? -9.554 11.691 -1.706 1.00 92.81 89 ARG A O 1
ATOM 691 N N . CYS A 1 90 ? -7.486 12.021 -2.528 1.00 91.75 90 CYS A N 1
ATOM 692 C CA . CYS A 1 90 ? -7.846 11.671 -3.904 1.00 91.75 90 CYS A CA 1
ATOM 693 C C . CYS A 1 90 ? -8.150 10.175 -4.037 1.00 91.75 90 CYS A C 1
ATOM 695 O O . CYS A 1 90 ? -9.120 9.811 -4.693 1.00 91.75 90 CYS A O 1
ATOM 697 N N . VAL A 1 91 ? -7.370 9.329 -3.360 1.00 93.12 91 VAL A N 1
ATOM 698 C CA . VAL A 1 91 ? -7.549 7.873 -3.342 1.00 93.12 91 VAL A CA 1
ATOM 699 C C . VAL A 1 91 ? -8.862 7.502 -2.655 1.00 93.12 91 VAL A C 1
ATOM 701 O O . VAL A 1 91 ? -9.694 6.828 -3.254 1.00 93.12 91 VAL A O 1
ATOM 704 N N . LEU A 1 92 ? -9.104 8.024 -1.450 1.00 94.50 92 LEU A N 1
ATOM 705 C CA . LEU A 1 92 ? -10.282 7.708 -0.629 1.00 94.50 92 LEU A CA 1
ATOM 706 C C . LEU A 1 92 ? -11.614 8.140 -1.264 1.00 94.50 92 LEU A C 1
ATOM 708 O O . LEU A 1 92 ? -12.674 7.640 -0.897 1.00 94.50 92 LEU A O 1
ATOM 712 N N . ARG A 1 93 ? -11.583 9.087 -2.208 1.00 93.25 93 ARG A N 1
ATOM 713 C CA . ARG A 1 93 ? -12.765 9.548 -2.957 1.00 93.25 93 ARG A CA 1
ATOM 714 C C . ARG A 1 93 ? -12.957 8.839 -4.293 1.00 93.25 93 ARG A C 1
ATOM 716 O O . ARG A 1 93 ? -13.954 9.086 -4.963 1.00 93.25 93 ARG A O 1
ATOM 723 N N . SER A 1 94 ? -11.996 8.024 -4.704 1.00 92.69 94 SER A N 1
ATOM 724 C CA . SER A 1 94 ? -11.996 7.425 -6.030 1.00 92.69 94 SER A CA 1
ATOM 725 C C . SER A 1 94 ? -12.844 6.156 -6.073 1.00 92.69 94 SER A C 1
ATOM 727 O O . SER A 1 94 ? -12.760 5.307 -5.188 1.00 92.69 94 SER A O 1
ATOM 729 N N . GLU A 1 95 ? -13.656 6.007 -7.118 1.00 91.88 95 GLU A N 1
ATOM 730 C CA . GLU A 1 95 ? -14.440 4.789 -7.345 1.00 91.88 95 GLU A CA 1
ATOM 731 C C . GLU A 1 95 ? -13.568 3.522 -7.464 1.00 91.88 95 GLU A C 1
ATOM 733 O O . GLU A 1 95 ? -13.931 2.521 -6.840 1.00 91.88 95 GLU A O 1
ATOM 738 N N . PRO A 1 96 ? -12.394 3.547 -8.134 1.00 89.19 96 PRO A N 1
ATOM 739 C CA . PRO A 1 96 ? -11.495 2.395 -8.174 1.00 89.19 96 PRO A CA 1
ATOM 740 C C . PRO A 1 96 ? -11.082 1.894 -6.782 1.00 89.19 96 PRO A C 1
ATOM 742 O O . PRO A 1 96 ? -11.108 0.692 -6.524 1.00 89.19 96 PRO A O 1
ATOM 745 N N . PHE A 1 97 ? -10.778 2.798 -5.845 1.00 91.19 97 PHE A N 1
ATOM 746 C CA . PHE A 1 97 ? -10.463 2.420 -4.464 1.00 91.19 97 PHE A CA 1
ATOM 747 C C . PHE A 1 97 ? -11.644 1.730 -3.766 1.00 91.19 97 PHE A C 1
ATOM 749 O O . PHE A 1 97 ? -11.470 0.724 -3.080 1.00 91.19 97 PHE A O 1
ATOM 756 N N . TRP A 1 98 ? -12.863 2.230 -3.962 1.00 92.00 98 TRP A N 1
ATOM 757 C CA . TRP A 1 98 ? -14.054 1.616 -3.376 1.00 92.00 98 TRP A CA 1
ATOM 758 C C . TRP A 1 98 ? -14.386 0.255 -3.988 1.00 92.00 98 TRP A C 1
ATOM 760 O O . TRP A 1 98 ? -14.819 -0.641 -3.263 1.00 92.00 98 TRP A O 1
ATOM 770 N N . ASN A 1 99 ? -14.158 0.073 -5.290 1.00 88.69 99 ASN A N 1
ATOM 771 C CA . ASN A 1 99 ? -14.296 -1.227 -5.948 1.00 88.69 99 ASN A CA 1
ATOM 772 C C . ASN A 1 99 ? -13.268 -2.224 -5.409 1.00 88.69 99 ASN A C 1
ATOM 774 O O . ASN A 1 99 ? -13.645 -3.319 -5.003 1.00 88.69 99 ASN A O 1
ATOM 778 N N . LEU A 1 100 ? -12.005 -1.805 -5.269 1.00 88.25 100 LEU A N 1
ATOM 779 C CA . LEU A 1 100 ? -10.961 -2.608 -4.632 1.00 88.25 100 LEU A CA 1
ATOM 780 C C . LEU A 1 100 ? -11.403 -3.105 -3.250 1.00 88.25 100 LEU A C 1
ATOM 782 O O . LEU A 1 100 ? -11.282 -4.297 -2.970 1.00 88.25 100 LEU A O 1
ATOM 786 N N . LEU A 1 101 ? -11.937 -2.224 -2.398 1.00 91.31 101 LEU A N 1
ATOM 787 C CA . LEU A 1 101 ? -12.393 -2.626 -1.069 1.00 91.31 101 LEU A CA 1
ATOM 788 C C . LEU A 1 101 ? -13.595 -3.577 -1.126 1.00 91.31 101 LEU A C 1
ATOM 790 O O . LEU A 1 101 ? -13.579 -4.601 -0.452 1.00 91.31 101 LEU A O 1
ATOM 794 N N . ARG A 1 102 ? -14.621 -3.280 -1.931 1.00 90.94 102 ARG A N 1
ATOM 795 C CA . ARG A 1 102 ? -15.829 -4.119 -2.029 1.00 90.94 102 ARG A CA 1
ATOM 796 C C . ARG A 1 102 ? -15.554 -5.511 -2.583 1.00 90.94 102 ARG A C 1
ATOM 798 O O . ARG A 1 102 ? -16.142 -6.474 -2.103 1.00 90.94 102 ARG A O 1
ATOM 805 N N . ASP A 1 103 ? -14.666 -5.608 -3.564 1.00 87.06 103 ASP A N 1
ATOM 806 C CA . ASP A 1 103 ? -14.392 -6.866 -4.255 1.00 87.06 103 ASP A CA 1
ATOM 807 C C . ASP A 1 103 ? -13.419 -7.753 -3.477 1.00 87.06 103 ASP A C 1
ATOM 809 O O . ASP A 1 103 ? -13.395 -8.969 -3.675 1.00 87.06 103 ASP A O 1
ATOM 813 N N . ASN A 1 104 ? -12.599 -7.152 -2.606 1.00 87.50 104 ASN A N 1
ATOM 814 C CA . ASN A 1 104 ? -11.489 -7.858 -1.982 1.00 87.50 104 ASN A CA 1
ATOM 815 C C . ASN A 1 104 ? -11.528 -7.878 -0.459 1.00 87.50 104 ASN A C 1
ATOM 817 O O . ASN A 1 104 ? -10.815 -8.695 0.090 1.00 87.50 104 ASN A O 1
ATOM 821 N N . VAL A 1 105 ? -12.285 -7.047 0.257 1.00 90.12 105 VAL A N 1
ATOM 822 C CA . VAL A 1 105 ? -12.290 -7.075 1.732 1.00 90.12 105 VAL A CA 1
ATOM 823 C C . VAL A 1 105 ? -13.338 -8.055 2.248 1.00 90.12 105 VAL A C 1
ATOM 825 O O . VAL A 1 105 ? -14.502 -8.003 1.858 1.00 90.12 105 VAL A O 1
ATOM 828 N N . GLY A 1 106 ? -12.928 -8.953 3.146 1.00 87.12 106 GLY A N 1
ATOM 829 C CA . GLY A 1 106 ? -13.835 -9.906 3.779 1.00 87.12 106 GLY A CA 1
ATOM 830 C C . GLY A 1 106 ? -14.797 -9.237 4.768 1.00 87.12 106 GLY A C 1
ATOM 831 O O . GLY A 1 106 ? -14.456 -8.265 5.436 1.00 87.12 106 GLY A O 1
ATOM 832 N N . GLU A 1 107 ? -15.998 -9.796 4.938 1.00 85.06 107 GLU A N 1
ATOM 833 C CA . GLU A 1 107 ? -17.011 -9.258 5.871 1.00 85.06 107 GLU A CA 1
ATOM 834 C C . GLU A 1 107 ? -16.546 -9.229 7.339 1.00 85.06 107 GLU A C 1
ATOM 836 O O . GLU A 1 107 ? -17.048 -8.445 8.140 1.00 85.06 107 GLU A O 1
ATOM 841 N N . LEU A 1 108 ? -15.590 -10.090 7.700 1.00 86.00 108 LEU A N 1
ATOM 842 C CA . LEU A 1 108 ? -15.046 -10.205 9.058 1.00 86.00 108 LEU A CA 1
ATOM 843 C C . LEU A 1 108 ? -13.804 -9.332 9.293 1.00 86.00 108 LEU A C 1
ATOM 845 O O . LEU A 1 108 ? -13.233 -9.369 10.385 1.00 86.00 108 LEU A O 1
ATOM 849 N N . SER A 1 109 ? -13.359 -8.583 8.285 1.00 92.00 109 SER A N 1
ATOM 850 C CA . SER A 1 109 ? -12.185 -7.722 8.381 1.00 92.00 109 SER A CA 1
ATOM 851 C C . SER A 1 109 ? -12.473 -6.503 9.258 1.00 92.00 109 SER A C 1
ATOM 853 O O . SER A 1 109 ? -13.455 -5.788 9.060 1.00 92.00 109 SER A O 1
ATOM 855 N N . LYS A 1 110 ? -11.577 -6.226 10.206 1.00 94.62 110 LYS A N 1
ATOM 856 C CA . LYS A 1 110 ? -11.568 -4.979 10.978 1.00 94.62 110 LYS A CA 1
ATOM 857 C C . LYS A 1 110 ? -10.795 -3.916 10.214 1.00 94.62 110 LYS A C 1
ATOM 859 O O . LYS A 1 110 ? -9.647 -4.162 9.837 1.00 94.62 110 LYS A O 1
ATOM 864 N N . ILE A 1 111 ? -11.395 -2.745 10.016 1.00 97.00 111 ILE A N 1
ATOM 865 C CA . ILE A 1 111 ? -10.754 -1.621 9.332 1.00 97.00 111 ILE A CA 1
ATOM 866 C C . ILE A 1 111 ? -10.394 -0.553 10.362 1.00 97.00 111 ILE A C 1
ATOM 868 O O . ILE A 1 111 ? -11.261 0.063 10.976 1.00 97.00 111 ILE A O 1
ATOM 872 N N . TYR A 1 112 ? -9.101 -0.317 10.534 1.00 97.12 112 TYR A N 1
ATOM 873 C CA . TYR A 1 112 ? -8.556 0.751 11.357 1.00 97.12 112 TYR A CA 1
ATOM 874 C C . TYR A 1 112 ? -8.245 1.962 10.491 1.00 97.12 112 TYR A C 1
ATOM 876 O O . TYR A 1 112 ? -7.498 1.874 9.518 1.00 97.12 112 TYR A O 1
ATOM 884 N N . LEU A 1 113 ? -8.797 3.107 10.868 1.00 96.50 113 LEU A N 1
ATOM 885 C CA . LEU A 1 113 ? -8.556 4.378 10.201 1.00 96.50 113 LEU A CA 1
ATOM 886 C C . LEU A 1 113 ? -7.470 5.125 10.951 1.00 96.50 113 LEU A C 1
ATOM 888 O O . LEU A 1 113 ? -7.637 5.439 12.133 1.00 96.50 113 LEU A O 1
ATOM 892 N N . VAL A 1 114 ? -6.343 5.359 10.285 1.00 94.38 114 VAL A N 1
ATOM 893 C CA . VAL A 1 114 ? -5.111 5.796 10.940 1.00 94.38 114 VAL A CA 1
ATOM 894 C C . VAL A 1 114 ? -4.538 7.043 10.281 1.00 94.38 114 VAL A C 1
ATOM 896 O O . VAL A 1 114 ? -4.469 7.143 9.061 1.00 94.38 114 VAL A O 1
ATOM 899 N N . ASP A 1 115 ? -4.088 7.980 11.111 1.00 90.88 115 ASP A N 1
ATOM 900 C CA . ASP A 1 115 ? -3.193 9.068 10.717 1.00 90.88 115 ASP A CA 1
ATOM 901 C C . ASP A 1 115 ? -1.910 9.055 11.578 1.00 90.88 115 ASP A C 1
ATOM 903 O O . ASP A 1 115 ? -1.078 8.158 11.463 1.00 90.88 115 ASP A O 1
ATOM 907 N N . THR A 1 116 ? -1.747 10.013 12.488 1.00 88.50 116 THR A N 1
ATOM 908 C CA . THR A 1 116 ? -0.790 9.939 13.600 1.00 88.50 116 THR A CA 1
ATOM 909 C C . THR A 1 116 ? -1.278 9.026 14.723 1.00 88.50 116 THR A C 1
ATOM 911 O O . THR A 1 116 ? -0.468 8.582 15.530 1.00 88.50 116 THR A O 1
ATOM 914 N N . ASN A 1 117 ? -2.586 8.756 14.787 1.00 91.44 117 ASN A N 1
ATOM 915 C CA . ASN A 1 117 ? -3.223 7.883 15.766 1.00 91.44 117 ASN A CA 1
ATOM 916 C C . ASN A 1 117 ? -4.296 7.022 15.087 1.00 91.44 117 ASN A C 1
ATOM 918 O O . ASN A 1 117 ? -4.750 7.322 13.982 1.00 91.44 117 ASN A O 1
ATOM 922 N N . VAL A 1 118 ? -4.766 5.983 15.780 1.00 94.25 118 VAL A N 1
ATOM 923 C CA . VAL A 1 118 ? -6.007 5.297 15.394 1.00 94.25 118 VAL A CA 1
ATOM 924 C C . VAL A 1 118 ? -7.177 6.239 15.673 1.00 94.25 118 VAL A C 1
ATOM 926 O O . VAL A 1 118 ? -7.431 6.592 16.824 1.00 94.25 118 VAL A O 1
ATOM 929 N N . ARG A 1 119 ? -7.889 6.658 14.626 1.00 94.88 119 ARG A N 1
ATOM 930 C CA . ARG A 1 119 ? -9.072 7.521 14.738 1.00 94.88 119 ARG A CA 1
ATOM 931 C C . ARG A 1 119 ? -10.354 6.728 14.941 1.00 94.88 119 ARG A C 1
ATOM 933 O O . ARG A 1 119 ? -11.247 7.207 15.634 1.00 94.88 119 ARG A O 1
ATOM 940 N N . ALA A 1 120 ? -10.447 5.546 14.338 1.00 96.06 120 ALA A N 1
ATOM 941 C CA . ALA A 1 120 ? -11.606 4.672 14.463 1.00 96.06 120 ALA A CA 1
ATOM 942 C C . ALA A 1 120 ? -11.282 3.221 14.078 1.00 96.06 120 ALA A C 1
ATOM 944 O O . ALA A 1 120 ? -10.361 2.965 13.303 1.00 96.06 120 ALA A O 1
ATOM 945 N N . GLU A 1 121 ? -12.086 2.300 14.604 1.00 96.94 121 GLU A N 1
ATOM 946 C CA . GLU A 1 121 ? -12.244 0.924 14.124 1.00 96.94 121 GLU A CA 1
ATOM 947 C C . GLU A 1 121 ? -13.654 0.827 13.528 1.00 96.94 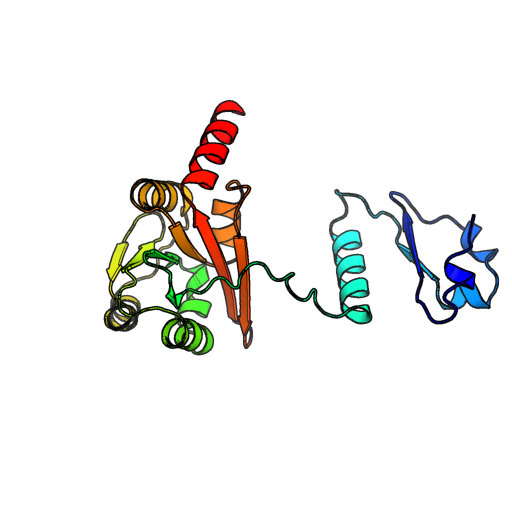121 GLU A C 1
ATOM 949 O O . GLU A 1 121 ? -14.626 1.137 14.217 1.00 96.94 121 GLU A O 1
ATOM 954 N N . VAL A 1 122 ? -13.761 0.465 12.251 1.00 96.88 122 VAL A N 1
ATOM 955 C CA . VAL A 1 122 ? -15.024 0.419 11.500 1.00 96.88 122 VAL A CA 1
ATOM 956 C C . VAL A 1 122 ? -15.127 -0.861 10.674 1.00 96.88 122 VAL A C 1
ATOM 958 O O . VAL A 1 122 ? -14.123 -1.503 10.354 1.00 96.88 122 VAL A O 1
ATOM 961 N N . SER A 1 123 ? -16.350 -1.224 10.301 1.00 95.19 123 SER A N 1
ATOM 962 C CA . SER A 1 123 ? -16.607 -2.186 9.227 1.00 95.19 123 SER A CA 1
ATOM 963 C C . SER A 1 123 ? -16.601 -1.509 7.849 1.00 95.19 123 SER A C 1
ATOM 965 O O . SER A 1 123 ? -16.715 -0.285 7.738 1.00 95.19 123 SER A O 1
ATOM 967 N N . LEU A 1 124 ? -16.528 -2.300 6.771 1.00 93.75 124 LEU A N 1
ATOM 968 C CA . LEU A 1 124 ? -16.597 -1.768 5.402 1.00 93.75 124 LEU A CA 1
ATOM 969 C C . LEU A 1 124 ? -17.891 -0.975 5.142 1.00 93.75 124 LEU A C 1
ATOM 971 O O . LEU A 1 124 ? -17.850 0.059 4.481 1.00 93.75 124 LEU A O 1
ATOM 975 N N . GLY A 1 125 ? -19.026 -1.418 5.697 1.00 92.38 125 GLY A N 1
ATOM 976 C CA . GLY A 1 125 ? -20.315 -0.730 5.548 1.00 92.38 125 GLY A CA 1
ATOM 977 C C . GLY A 1 125 ? -20.408 0.607 6.294 1.00 92.38 125 GLY A C 1
ATOM 978 O O . GLY A 1 125 ? -21.233 1.451 5.951 1.00 92.38 125 GLY A O 1
ATOM 979 N N . GLU A 1 126 ? -19.560 0.826 7.299 1.00 95.25 126 GLU A N 1
ATOM 980 C CA . GLU A 1 126 ? -19.503 2.070 8.080 1.00 95.25 126 GLU A CA 1
ATOM 981 C C . GLU A 1 126 ? -18.441 3.043 7.554 1.00 95.25 126 GLU A C 1
ATOM 983 O O . GLU A 1 126 ? -18.508 4.241 7.838 1.00 95.25 126 GLU A O 1
ATOM 988 N N . LEU A 1 127 ? -17.479 2.545 6.773 1.00 95.25 127 LEU A N 1
ATOM 989 C CA . LEU A 1 127 ? -16.320 3.296 6.302 1.00 95.25 127 LEU A CA 1
ATOM 990 C C . LEU A 1 127 ? -16.705 4.555 5.512 1.00 95.25 127 LEU A C 1
ATOM 992 O O . LEU A 1 127 ? -16.175 5.634 5.772 1.00 95.25 127 LEU A O 1
ATOM 996 N N . GLU A 1 128 ? -17.641 4.441 4.570 1.00 93.69 128 GLU A N 1
ATOM 997 C CA . GLU A 1 128 ? -18.068 5.565 3.722 1.00 93.69 128 GLU A CA 1
ATOM 998 C C . GLU A 1 128 ? -18.751 6.671 4.538 1.00 93.69 128 GLU A C 1
ATOM 1000 O O . GLU A 1 128 ? -18.436 7.859 4.406 1.00 93.69 128 GLU A O 1
ATOM 1005 N N . ASN A 1 129 ? -19.628 6.276 5.461 1.00 94.56 129 ASN A N 1
ATOM 1006 C CA . ASN A 1 129 ? -20.283 7.199 6.387 1.00 94.56 129 ASN A CA 1
ATOM 1007 C C . ASN A 1 129 ? -19.271 7.885 7.310 1.00 94.56 129 ASN A C 1
ATOM 1009 O O . ASN A 1 129 ? -19.398 9.076 7.606 1.00 94.56 129 ASN A O 1
ATOM 1013 N N . TRP A 1 130 ? -18.241 7.160 7.750 1.00 96.25 130 TRP A N 1
ATOM 1014 C CA . TRP A 1 130 ? -17.186 7.740 8.568 1.00 96.25 130 TRP A CA 1
ATOM 1015 C C . TRP A 1 130 ? -16.382 8.782 7.784 1.00 96.25 130 TRP A C 1
ATOM 1017 O O . TRP A 1 130 ? -16.217 9.904 8.263 1.00 96.25 130 TRP A O 1
ATOM 1027 N N . LEU A 1 131 ? -15.940 8.449 6.567 1.00 94.69 131 LEU A N 1
ATOM 1028 C CA . LEU A 1 131 ? -15.126 9.333 5.721 1.00 94.69 131 LEU A CA 1
ATOM 1029 C C . LEU A 1 131 ? -15.870 10.598 5.276 1.00 94.69 131 LEU A C 1
ATOM 1031 O O . LEU A 1 131 ? -15.242 11.623 5.020 1.00 94.69 131 LEU A O 1
ATOM 1035 N N . THR A 1 132 ? -17.198 10.545 5.181 1.00 93.00 132 THR A N 1
ATOM 1036 C CA . THR A 1 132 ? -18.030 11.716 4.863 1.00 93.00 132 THR A CA 1
ATOM 1037 C C . THR A 1 132 ? -18.312 12.596 6.078 1.00 93.00 132 THR A C 1
ATOM 1039 O O . THR A 1 132 ? -18.468 13.807 5.926 1.00 93.00 132 THR A O 1
ATOM 1042 N N . SER A 1 133 ? -18.352 12.011 7.278 1.00 94.12 133 SER A N 1
ATOM 1043 C CA . SER A 1 133 ? -18.700 12.715 8.520 1.00 94.12 133 SER A CA 1
ATOM 1044 C C . SER A 1 133 ? -17.497 13.295 9.269 1.00 94.12 133 SER A C 1
ATOM 1046 O O . SER A 1 133 ? -17.685 14.084 10.193 1.00 94.12 133 SER A O 1
ATOM 1048 N N . ASN A 1 134 ? -16.272 12.905 8.907 1.00 94.50 134 ASN A N 1
ATOM 1049 C CA . ASN A 1 134 ? -15.053 13.268 9.628 1.00 94.50 134 ASN A CA 1
ATOM 1050 C C . ASN A 1 134 ? -14.020 13.929 8.711 1.00 94.50 134 ASN A C 1
ATOM 1052 O O . ASN A 1 134 ? -13.966 13.689 7.506 1.00 94.50 134 ASN A O 1
ATOM 1056 N N . GLU A 1 135 ? -13.165 14.760 9.305 1.00 90.50 135 GLU A N 1
ATOM 1057 C CA . GLU A 1 135 ? -12.036 15.363 8.604 1.00 90.50 135 GLU A CA 1
ATOM 1058 C C . GLU A 1 135 ? -10.845 14.397 8.531 1.00 90.50 135 GLU A C 1
ATOM 1060 O O . GLU A 1 135 ? -10.573 13.639 9.464 1.00 90.50 135 GLU A O 1
ATOM 1065 N N . LEU A 1 136 ? -10.114 14.457 7.416 1.00 91.31 136 LEU A N 1
ATOM 1066 C CA . LEU A 1 136 ? -8.871 13.707 7.222 1.00 91.31 136 LEU A CA 1
ATOM 1067 C C . LEU A 1 136 ? -7.736 14.284 8.079 1.00 91.31 136 LEU A C 1
ATOM 1069 O O . LEU A 1 136 ? -7.693 15.487 8.350 1.00 91.31 136 LEU A O 1
ATOM 1073 N N . GLY A 1 137 ? -6.787 13.428 8.453 1.00 84.88 137 GLY A N 1
ATOM 1074 C CA . GLY A 1 137 ? -5.608 13.816 9.223 1.00 84.88 137 GLY A CA 1
ATOM 1075 C C . GLY A 1 137 ? -4.688 14.764 8.450 1.00 84.88 137 GLY A C 1
ATOM 1076 O O . GLY A 1 137 ? -4.551 14.674 7.232 1.00 84.88 137 GLY A O 1
ATOM 1077 N N . THR A 1 138 ? -4.022 15.682 9.150 1.00 81.12 138 THR A N 1
ATOM 1078 C CA . THR A 1 138 ? -3.082 16.646 8.544 1.00 81.12 138 THR A CA 1
ATOM 1079 C C . THR A 1 138 ? -1.641 16.142 8.475 1.00 81.12 138 THR A C 1
ATOM 1081 O O . THR A 1 138 ? -0.806 16.794 7.855 1.00 81.12 138 THR A O 1
ATOM 1084 N N . SER A 1 139 ? -1.334 15.014 9.119 1.00 75.31 139 SER A N 1
ATOM 1085 C CA . SER A 1 139 ? 0.006 14.434 9.189 1.00 75.31 139 SER A CA 1
ATOM 1086 C C . SER A 1 139 ? -0.071 12.913 9.226 1.00 75.31 139 SER A C 1
ATOM 1088 O O . SER A 1 139 ? -1.012 12.345 9.783 1.00 75.31 139 SER A O 1
ATOM 1090 N N . THR A 1 140 ? 0.951 12.282 8.660 1.00 71.44 140 THR A N 1
ATOM 1091 C CA . THR A 1 140 ? 1.077 10.836 8.530 1.00 71.44 140 THR A CA 1
ATOM 1092 C C . THR A 1 140 ? 2.243 10.379 9.398 1.00 71.44 140 THR A C 1
ATOM 1094 O O . THR A 1 140 ? 3.400 10.571 9.042 1.00 71.44 140 THR A O 1
ATOM 1097 N N . ASN A 1 141 ? 1.958 9.793 10.563 1.00 79.75 141 ASN A N 1
ATOM 1098 C CA . ASN A 1 141 ? 2.958 9.033 11.318 1.00 79.75 141 ASN A CA 1
ATOM 1099 C C . ASN A 1 141 ? 2.404 7.634 11.561 1.00 79.75 141 ASN A C 1
ATOM 1101 O O . ASN A 1 141 ? 1.944 7.291 12.652 1.00 79.75 141 ASN A O 1
ATOM 1105 N N . LEU A 1 142 ? 2.430 6.844 10.488 1.00 84.88 142 LEU A N 1
ATOM 1106 C CA . LEU A 1 142 ? 1.892 5.491 10.496 1.00 84.88 142 LEU A CA 1
ATOM 1107 C C . LEU A 1 142 ? 2.717 4.559 11.361 1.00 84.88 142 LEU A C 1
ATOM 1109 O O . LEU A 1 142 ? 2.173 3.571 11.833 1.00 84.88 142 LEU A O 1
ATOM 1113 N N . LEU A 1 143 ? 3.998 4.855 11.588 1.00 84.25 143 LEU A N 1
ATOM 1114 C CA . LEU A 1 143 ? 4.870 3.900 12.234 1.00 84.25 143 LEU A CA 1
ATOM 1115 C C . LEU A 1 143 ? 4.350 3.505 13.618 1.00 84.25 143 LEU A C 1
ATOM 1117 O O . LEU A 1 143 ? 4.000 2.351 13.832 1.00 84.25 143 LEU A O 1
ATOM 1121 N N . ALA A 1 144 ? 4.316 4.445 14.563 1.00 83.38 144 ALA A N 1
ATOM 1122 C CA . ALA A 1 144 ? 4.027 4.098 15.953 1.00 83.38 144 ALA A CA 1
ATOM 1123 C C . ALA A 1 144 ? 2.656 3.415 16.079 1.00 83.38 144 ALA A C 1
ATOM 1125 O O . ALA A 1 144 ? 2.494 2.440 16.810 1.00 83.38 144 ALA A O 1
ATOM 1126 N N . THR A 1 145 ? 1.689 3.888 15.295 1.00 88.06 145 THR A N 1
ATOM 1127 C CA . THR A 1 145 ? 0.339 3.334 15.265 1.00 88.06 145 THR A CA 1
ATOM 1128 C C . THR A 1 145 ? 0.284 1.930 14.666 1.00 88.06 145 THR A C 1
ATOM 1130 O O . THR A 1 145 ? -0.335 1.041 15.249 1.00 88.06 145 THR A O 1
ATOM 1133 N N . VAL A 1 146 ? 0.946 1.700 13.532 1.00 88.38 146 VAL A N 1
ATOM 1134 C CA . VAL A 1 146 ? 0.998 0.386 12.882 1.00 88.38 146 VAL A CA 1
ATOM 1135 C C . VAL A 1 146 ? 1.791 -0.606 13.731 1.00 88.38 146 VAL A C 1
ATOM 1137 O O . VAL A 1 146 ? 1.335 -1.735 13.879 1.00 8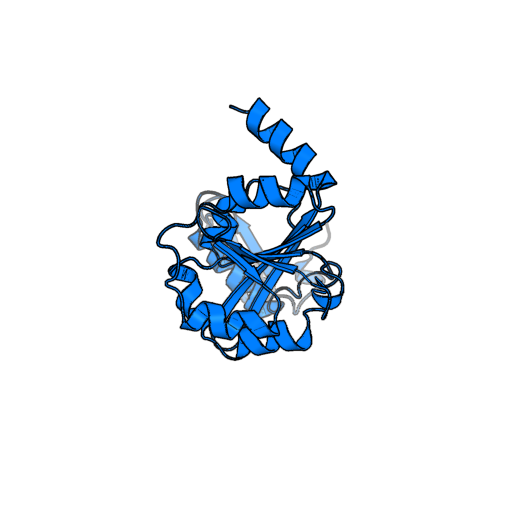8.38 146 VAL A O 1
ATOM 1140 N N . SER A 1 147 ? 2.893 -0.191 14.369 1.00 84.94 147 SER A N 1
ATOM 1141 C CA . SER A 1 147 ? 3.640 -1.019 15.329 1.00 84.94 147 SER A CA 1
ATOM 1142 C C . SER A 1 147 ? 2.733 -1.563 16.425 1.00 84.94 147 SER A C 1
ATOM 1144 O O . SER A 1 147 ? 2.716 -2.765 16.679 1.00 84.94 147 SER A O 1
ATOM 1146 N N . ASN A 1 148 ? 1.941 -0.678 17.037 1.00 86.94 148 ASN A N 1
ATOM 1147 C CA . ASN A 1 148 ? 1.017 -1.061 18.097 1.00 86.94 148 ASN A CA 1
ATOM 1148 C C . ASN A 1 148 ? -0.027 -2.052 17.575 1.00 86.94 148 ASN A C 1
ATOM 1150 O O . ASN A 1 148 ? -0.340 -3.022 18.250 1.00 86.94 148 ASN A O 1
ATOM 1154 N N . LEU A 1 149 ? -0.552 -1.851 16.364 1.00 89.00 149 LEU A N 1
ATOM 1155 C CA . LEU A 1 149 ? -1.524 -2.777 15.778 1.00 89.00 149 LEU A CA 1
ATOM 1156 C C . LEU A 1 149 ? -0.905 -4.145 15.471 1.00 89.00 149 LEU A C 1
ATOM 1158 O O . LEU A 1 149 ? -1.544 -5.164 15.722 1.00 89.00 149 LEU A O 1
ATOM 1162 N N . VAL A 1 150 ? 0.333 -4.189 14.983 1.00 88.94 150 VAL A N 1
ATOM 1163 C CA . VAL A 1 150 ? 1.057 -5.437 14.695 1.00 88.94 150 VAL A CA 1
ATOM 1164 C C . VAL A 1 150 ? 1.384 -6.218 15.976 1.00 88.94 150 VAL A C 1
ATOM 1166 O O . VAL A 1 150 ? 1.437 -7.443 15.952 1.00 88.94 150 VAL A O 1
ATOM 1169 N N . GLU A 1 151 ? 1.527 -5.560 17.128 1.00 87.12 151 GLU A N 1
ATOM 1170 C CA . GLU A 1 151 ? 1.738 -6.258 18.405 1.00 87.12 151 GLU A CA 1
ATOM 1171 C C . GLU A 1 151 ? 0.570 -7.204 18.750 1.00 87.12 151 GLU A C 1
ATOM 1173 O O . GLU A 1 151 ? 0.789 -8.323 19.233 1.00 87.12 151 GLU A O 1
ATOM 1178 N N . TYR A 1 152 ? -0.661 -6.789 18.434 1.00 88.69 152 TYR A N 1
ATOM 1179 C CA . TYR A 1 152 ? -1.893 -7.530 18.730 1.00 88.69 152 TYR A CA 1
ATOM 1180 C C . TYR A 1 152 ? -2.419 -8.368 17.559 1.00 88.69 152 TYR A C 1
ATOM 1182 O O . TYR A 1 152 ? -3.380 -9.118 17.736 1.00 88.69 152 TYR A O 1
ATOM 1190 N N . ASN A 1 153 ? -1.822 -8.256 16.371 1.00 87.75 153 ASN A N 1
ATOM 1191 C CA . ASN A 1 153 ? -2.304 -8.904 15.153 1.00 87.75 153 ASN A CA 1
ATOM 1192 C C . ASN A 1 153 ? -1.172 -9.656 14.446 1.00 87.75 153 ASN A C 1
ATOM 1194 O O . ASN A 1 153 ? -0.092 -9.116 14.245 1.00 87.75 153 ASN A O 1
ATOM 1198 N N . GLU A 1 154 ? -1.424 -10.897 14.019 1.00 85.50 154 GLU A N 1
ATOM 1199 C CA . GLU A 1 154 ? -0.418 -11.699 13.298 1.00 85.50 154 GLU A CA 1
ATOM 1200 C C . GLU A 1 154 ? -0.007 -11.054 11.966 1.00 85.50 154 GLU A C 1
ATOM 1202 O O . GLU A 1 154 ? 1.173 -11.046 11.615 1.00 85.50 154 GLU A O 1
ATOM 1207 N N . ASP A 1 155 ? -0.983 -10.483 11.259 1.00 87.38 155 ASP A N 1
ATOM 1208 C CA . ASP A 1 155 ? -0.828 -9.799 9.981 1.00 87.38 155 ASP A CA 1
ATOM 1209 C C . ASP A 1 155 ? -1.686 -8.530 9.955 1.00 87.38 155 ASP A C 1
ATOM 1211 O O . ASP A 1 155 ? -2.858 -8.545 10.344 1.00 87.38 155 ASP A O 1
ATOM 1215 N N . VAL A 1 156 ? -1.111 -7.449 9.434 1.00 91.06 156 VAL A N 1
ATOM 1216 C CA . VAL A 1 156 ? -1.782 -6.171 9.196 1.00 91.06 156 VAL A CA 1
ATOM 1217 C C . VAL A 1 156 ? -1.594 -5.775 7.736 1.00 91.06 156 VAL A C 1
ATOM 1219 O O . VAL A 1 156 ? -0.470 -5.751 7.230 1.00 91.06 156 VAL A O 1
ATOM 1222 N N . PHE A 1 157 ? -2.693 -5.455 7.056 1.00 93.00 157 PHE A N 1
ATOM 1223 C CA . PHE A 1 157 ? -2.675 -4.940 5.688 1.00 93.00 157 PHE A CA 1
ATOM 1224 C C . PHE A 1 157 ? -2.849 -3.428 5.717 1.00 93.00 157 PHE A C 1
ATOM 1226 O O . PHE A 1 157 ? -3.910 -2.948 6.091 1.00 93.00 157 PHE A O 1
ATOM 1233 N N . VAL A 1 158 ? -1.827 -2.672 5.335 1.00 93.25 158 VAL A N 1
ATOM 1234 C CA . VAL A 1 158 ? -1.861 -1.208 5.313 1.00 93.25 158 VAL A CA 1
ATOM 1235 C C . VAL A 1 158 ? -2.127 -0.726 3.894 1.00 93.25 158 VAL A C 1
ATOM 1237 O O . VAL A 1 158 ? -1.412 -1.112 2.976 1.00 93.25 158 VAL A O 1
ATOM 1240 N N . ILE A 1 159 ? -3.124 0.134 3.715 1.00 94.25 159 ILE A N 1
ATOM 1241 C CA . ILE A 1 159 ? -3.412 0.824 2.460 1.00 94.25 1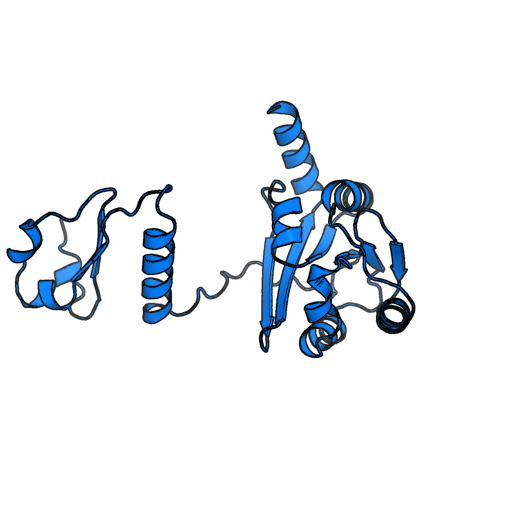59 ILE A CA 1
ATOM 1242 C C . ILE A 1 159 ? -3.045 2.294 2.634 1.00 94.25 159 ILE A C 1
ATOM 1244 O O . ILE A 1 159 ? -3.610 2.984 3.482 1.00 94.25 159 ILE A O 1
ATOM 1248 N N . THR A 1 160 ? -2.080 2.761 1.851 1.00 94.19 160 THR A N 1
ATOM 1249 C CA . THR A 1 160 ? -1.504 4.108 1.957 1.00 94.19 160 THR A CA 1
ATOM 1250 C C . THR A 1 160 ? -1.013 4.597 0.591 1.00 94.19 160 THR A C 1
ATOM 1252 O O . THR A 1 160 ? -1.188 3.912 -0.413 1.00 94.19 160 THR A O 1
ATOM 1255 N N . ASP A 1 161 ? -0.427 5.784 0.522 1.00 92.19 161 ASP A N 1
ATOM 1256 C CA . ASP A 1 161 ? 0.213 6.331 -0.666 1.00 92.19 161 ASP A CA 1
ATOM 1257 C C . ASP A 1 161 ? 1.744 6.158 -0.603 1.00 92.19 161 ASP A C 1
ATOM 1259 O O . ASP A 1 161 ? 2.298 5.366 0.167 1.00 92.19 161 ASP A O 1
ATOM 1263 N N . VAL A 1 162 ? 2.458 6.883 -1.467 1.00 88.00 162 VAL A N 1
ATOM 1264 C CA . VAL A 1 162 ? 3.925 6.869 -1.506 1.00 88.00 162 VAL A CA 1
ATOM 1265 C C . VAL A 1 162 ? 4.528 7.411 -0.207 1.00 88.00 162 VAL A C 1
ATOM 1267 O O . VAL A 1 162 ? 5.516 6.848 0.266 1.00 88.00 162 VAL A O 1
ATOM 1270 N N . GLU A 1 163 ? 3.938 8.454 0.381 1.00 87.06 163 GLU A N 1
ATOM 1271 C CA . GLU A 1 163 ? 4.446 9.103 1.592 1.00 87.06 163 GLU A CA 1
ATOM 1272 C C . GLU A 1 163 ? 4.291 8.181 2.805 1.00 87.06 163 GLU A C 1
ATOM 1274 O O . GLU A 1 163 ? 5.246 7.960 3.557 1.00 87.06 163 GLU A O 1
ATOM 1279 N N . GLY A 1 164 ? 3.127 7.557 2.988 1.00 88.19 164 GLY A N 1
ATOM 1280 C CA . GLY A 1 164 ? 2.957 6.608 4.085 1.00 88.19 164 GLY A CA 1
ATOM 1281 C C . GLY A 1 164 ? 3.783 5.329 3.903 1.00 88.19 164 GLY A C 1
ATOM 1282 O O . GLY A 1 164 ? 4.294 4.791 4.889 1.00 88.19 164 GLY A O 1
ATOM 1283 N N . ARG A 1 165 ? 4.055 4.891 2.662 1.00 88.12 165 ARG A N 1
ATOM 1284 C CA . ARG A 1 165 ? 5.051 3.831 2.414 1.00 88.12 165 ARG A CA 1
ATOM 1285 C C . ARG A 1 165 ? 6.448 4.246 2.875 1.00 88.12 165 ARG A C 1
ATOM 1287 O O . ARG A 1 165 ? 7.143 3.431 3.473 1.00 88.12 165 ARG A O 1
ATOM 1294 N N . GLU A 1 166 ? 6.876 5.475 2.597 1.00 86.12 166 GLU A N 1
ATOM 1295 C CA . GLU A 1 166 ? 8.183 5.982 3.039 1.00 86.12 166 GLU A CA 1
ATOM 1296 C C . GLU A 1 166 ? 8.295 6.017 4.569 1.00 86.12 166 GLU A C 1
ATOM 1298 O O . GLU A 1 166 ? 9.325 5.618 5.113 1.00 86.12 166 GLU A O 1
ATOM 1303 N N . ASN A 1 167 ? 7.211 6.364 5.271 1.00 85.00 167 ASN A N 1
ATOM 1304 C CA . ASN A 1 167 ? 7.135 6.287 6.735 1.00 85.00 167 ASN A CA 1
ATOM 1305 C C . ASN A 1 167 ? 7.299 4.854 7.279 1.00 85.00 167 ASN A C 1
ATOM 1307 O O . ASN A 1 167 ? 7.778 4.667 8.398 1.00 85.00 167 ASN A O 1
ATOM 1311 N N . LEU A 1 168 ? 6.921 3.844 6.492 1.00 84.19 168 LEU A N 1
ATOM 1312 C CA . LEU A 1 168 ? 7.007 2.423 6.847 1.00 84.19 168 LEU A CA 1
ATOM 1313 C C . LEU A 1 168 ? 8.233 1.718 6.238 1.00 84.19 168 LEU A C 1
ATOM 1315 O O . LEU A 1 168 ? 8.437 0.532 6.483 1.00 84.19 168 LEU A O 1
ATOM 1319 N N . ALA A 1 169 ? 9.077 2.424 5.478 1.00 73.50 169 ALA A N 1
ATOM 1320 C CA . ALA A 1 169 ? 10.110 1.831 4.622 1.00 73.50 169 ALA A CA 1
ATOM 1321 C C . ALA A 1 169 ? 11.216 1.051 5.354 1.00 73.50 169 ALA A C 1
ATOM 1323 O O . ALA A 1 169 ? 11.983 0.334 4.715 1.00 73.50 169 ALA A O 1
ATOM 1324 N N . PHE A 1 170 ? 11.323 1.180 6.673 1.00 68.38 170 PHE A N 1
ATOM 1325 C CA . PHE A 1 170 ? 12.300 0.434 7.463 1.00 68.38 170 PHE A CA 1
ATOM 1326 C C . PHE A 1 170 ? 11.825 -0.972 7.858 1.00 68.38 170 PHE A C 1
ATOM 1328 O O . PHE A 1 170 ? 12.642 -1.766 8.315 1.00 68.38 170 PHE A O 1
ATOM 1335 N N . ALA A 1 171 ? 10.542 -1.301 7.672 1.00 62.97 171 ALA A N 1
ATOM 1336 C CA . ALA A 1 171 ? 10.093 -2.686 7.697 1.00 62.97 171 ALA A CA 1
ATOM 1337 C C . ALA A 1 171 ? 10.636 -3.358 6.423 1.00 62.97 171 ALA A C 1
ATOM 1339 O O . ALA A 1 171 ? 10.096 -3.219 5.326 1.00 62.97 171 ALA A O 1
ATOM 1340 N N . THR A 1 172 ? 11.778 -4.029 6.544 1.00 53.56 172 THR A N 1
ATOM 1341 C CA . THR A 1 172 ? 12.570 -4.541 5.416 1.00 53.56 172 THR A CA 1
ATOM 1342 C C . THR A 1 172 ? 11.888 -5.684 4.666 1.00 53.56 172 THR A C 1
ATOM 1344 O O . THR A 1 172 ? 12.249 -5.978 3.527 1.00 53.56 172 THR A O 1
ATOM 1347 N N . ASN A 1 173 ? 10.855 -6.281 5.263 1.00 60.59 173 ASN A N 1
ATOM 1348 C CA . ASN A 1 173 ? 10.112 -7.414 4.713 1.00 60.59 173 ASN A CA 1
ATOM 1349 C C . ASN A 1 173 ? 8.651 -7.076 4.363 1.00 60.59 173 ASN A C 1
ATOM 1351 O O . ASN A 1 173 ? 7.757 -7.919 4.493 1.00 60.59 173 ASN A O 1
ATOM 1355 N N . LEU A 1 174 ? 8.395 -5.842 3.921 1.00 66.19 174 LEU A N 1
ATOM 1356 C CA . LEU A 1 174 ? 7.093 -5.447 3.389 1.00 66.19 174 LEU A CA 1
ATOM 1357 C C . LEU A 1 174 ? 6.815 -6.175 2.072 1.00 66.19 174 LEU A C 1
ATOM 1359 O O . LEU A 1 174 ? 7.515 -5.984 1.075 1.00 66.19 174 LEU A O 1
ATOM 1363 N N . VAL A 1 175 ? 5.744 -6.968 2.041 1.00 65.38 175 VAL A N 1
ATOM 1364 C CA . VAL A 1 175 ? 5.149 -7.364 0.762 1.00 65.38 175 VAL A CA 1
ATOM 1365 C C . VAL A 1 175 ? 4.353 -6.167 0.266 1.00 65.38 175 VAL A C 1
ATOM 1367 O O . VAL A 1 175 ? 3.421 -5.732 0.939 1.00 65.38 175 VAL A O 1
ATOM 1370 N N . VAL A 1 176 ? 4.753 -5.631 -0.884 1.00 71.75 176 VAL A N 1
ATOM 1371 C CA . VAL A 1 176 ? 4.151 -4.443 -1.491 1.00 71.75 176 VAL A CA 1
ATOM 1372 C C . VAL A 1 176 ? 3.373 -4.861 -2.728 1.00 71.75 176 VAL A C 1
ATOM 1374 O O . VAL A 1 176 ? 3.946 -5.466 -3.637 1.00 71.75 176 VAL A O 1
ATOM 1377 N N . ASP A 1 177 ? 2.096 -4.508 -2.771 1.00 74.75 177 ASP A N 1
ATOM 1378 C CA . ASP A 1 177 ? 1.304 -4.487 -3.992 1.00 74.75 177 ASP A CA 1
ATOM 1379 C C . ASP A 1 177 ? 0.924 -3.045 -4.335 1.00 74.75 177 ASP A C 1
ATOM 1381 O O . ASP A 1 177 ? 0.781 -2.187 -3.459 1.00 74.75 177 ASP A O 1
ATOM 1385 N N . HIS A 1 178 ? 0.812 -2.767 -5.626 1.00 77.56 178 HIS A N 1
ATOM 1386 C CA . HIS A 1 178 ? 0.512 -1.438 -6.136 1.00 77.56 178 HIS A CA 1
ATOM 1387 C C . HIS A 1 178 ? -0.838 -1.465 -6.834 1.00 77.56 178 HIS A C 1
ATOM 1389 O O . HIS A 1 178 ? -1.034 -2.204 -7.798 1.00 77.56 178 HIS A O 1
ATOM 1395 N N . PHE A 1 179 ? -1.743 -0.614 -6.371 1.00 75.94 179 PHE A N 1
ATOM 1396 C CA . PHE A 1 179 ? -3.012 -0.354 -7.016 1.00 75.94 179 PHE A CA 1
ATOM 1397 C C . PHE A 1 179 ? -2.901 0.950 -7.810 1.00 75.94 179 PHE A C 1
ATOM 1399 O O . PHE A 1 179 ? -2.865 2.038 -7.236 1.00 75.94 179 PHE A O 1
ATOM 1406 N N . GLU A 1 180 ? -2.803 0.825 -9.133 1.00 77.12 180 GLU A N 1
ATOM 1407 C CA . GLU A 1 180 ? -2.782 1.953 -10.066 1.00 77.12 180 GLU A CA 1
ATOM 1408 C C . GLU A 1 180 ? -3.935 1.797 -11.063 1.00 77.12 180 GLU A C 1
ATOM 1410 O O . GLU A 1 180 ? -3.841 1.007 -12.004 1.00 77.12 180 GLU A O 1
ATOM 1415 N N . GLU A 1 181 ? -5.021 2.543 -10.863 1.00 75.00 181 GLU A N 1
ATOM 1416 C CA . GLU A 1 181 ? -6.201 2.516 -11.733 1.00 75.00 181 GLU A CA 1
ATOM 1417 C C . GLU A 1 181 ? -6.734 3.938 -11.932 1.00 75.00 181 GLU A C 1
ATOM 1419 O O . GLU A 1 181 ? -6.896 4.688 -10.977 1.00 75.00 181 GLU A O 1
ATOM 1424 N N . GLU A 1 182 ? -6.934 4.348 -13.188 1.00 75.25 182 GLU A N 1
ATOM 1425 C CA . GLU A 1 182 ? -7.454 5.682 -13.553 1.00 75.25 182 GLU A CA 1
ATOM 1426 C C . GLU A 1 182 ? -6.718 6.881 -12.907 1.00 75.25 182 GLU A C 1
ATOM 1428 O O . GLU A 1 182 ? -7.293 7.939 -12.663 1.00 75.25 182 GLU A O 1
ATOM 1433 N N . GLY A 1 183 ? -5.414 6.742 -12.640 1.00 71.94 183 GLY A N 1
ATOM 1434 C CA . GLY A 1 183 ? -4.602 7.789 -12.002 1.00 71.94 183 GLY A CA 1
ATOM 1435 C C . GLY A 1 183 ? -4.706 7.830 -10.474 1.00 71.94 183 GLY A C 1
ATOM 1436 O O . GLY A 1 183 ? -4.052 8.656 -9.838 1.00 71.94 183 GLY A O 1
ATOM 1437 N N . VAL A 1 184 ? -5.473 6.920 -9.876 1.00 77.00 184 VAL A N 1
ATOM 1438 C CA . VAL A 1 184 ? -5.421 6.603 -8.449 1.00 77.00 184 VAL A CA 1
ATOM 1439 C C . VAL A 1 184 ? -4.185 5.755 -8.206 1.00 77.00 184 VAL A C 1
ATOM 1441 O O . VAL A 1 184 ? -3.982 4.767 -8.902 1.00 77.00 184 VAL A O 1
ATOM 1444 N N . ASN A 1 185 ? -3.362 6.132 -7.230 1.00 85.94 185 ASN A N 1
ATOM 1445 C CA . ASN A 1 185 ? -2.184 5.366 -6.843 1.00 85.94 185 ASN A CA 1
ATOM 1446 C C . ASN A 1 185 ? -2.251 5.082 -5.345 1.00 85.94 185 ASN A C 1
ATOM 1448 O O . ASN A 1 185 ? -2.036 5.980 -4.531 1.00 85.94 185 ASN A O 1
ATOM 1452 N N . ALA A 1 186 ? -2.586 3.843 -5.006 1.00 87.75 186 ALA A N 1
ATOM 1453 C CA . ALA A 1 186 ? -2.556 3.335 -3.648 1.00 87.75 186 ALA A CA 1
ATOM 1454 C C . ALA A 1 186 ? -1.551 2.187 -3.554 1.00 87.75 186 ALA A C 1
ATOM 1456 O O . ALA A 1 186 ? -1.296 1.448 -4.504 1.00 87.75 186 ALA A O 1
ATOM 1457 N N . ILE A 1 187 ? -0.974 2.036 -2.378 1.00 90.00 187 ILE A N 1
ATOM 1458 C CA . ILE A 1 187 ? 0.018 1.029 -2.057 1.00 90.00 187 ILE A CA 1
ATOM 1459 C C . ILE A 1 187 ? -0.571 0.171 -0.954 1.00 90.00 187 ILE A C 1
ATOM 1461 O O . ILE A 1 187 ? -0.965 0.678 0.096 1.00 90.00 187 ILE A O 1
ATOM 1465 N N . ILE A 1 188 ? -0.627 -1.131 -1.206 1.00 90.44 188 ILE A N 1
ATOM 1466 C CA . ILE A 1 188 ? -1.053 -2.118 -0.227 1.00 90.44 188 ILE A CA 1
ATOM 1467 C C . ILE A 1 188 ? 0.204 -2.791 0.304 1.00 90.44 188 ILE A C 1
ATOM 1469 O O . ILE A 1 188 ? 1.009 -3.343 -0.443 1.00 90.44 188 ILE A O 1
ATOM 1473 N N . LEU A 1 189 ? 0.375 -2.738 1.612 1.00 89.12 189 LEU A N 1
ATOM 1474 C CA . LEU A 1 189 ? 1.495 -3.314 2.327 1.00 89.12 189 LEU A CA 1
ATOM 1475 C C . LEU A 1 189 ? 0.973 -4.418 3.235 1.00 89.12 189 LEU A C 1
ATOM 1477 O O . LEU A 1 189 ? 0.005 -4.203 3.955 1.00 89.12 189 LEU A O 1
ATOM 1481 N N . ARG A 1 190 ? 1.629 -5.575 3.268 1.00 89.06 190 ARG A N 1
ATOM 1482 C CA . ARG A 1 190 ? 1.407 -6.561 4.333 1.00 89.06 190 ARG A CA 1
ATOM 1483 C C . ARG A 1 190 ? 2.568 -6.547 5.305 1.00 89.06 190 ARG A C 1
ATOM 1485 O O . ARG A 1 190 ? 3.718 -6.734 4.908 1.00 89.06 190 ARG A O 1
ATOM 1492 N N . ILE A 1 191 ? 2.229 -6.385 6.576 1.00 87.06 191 ILE A N 1
ATOM 1493 C CA . ILE A 1 191 ? 3.153 -6.399 7.700 1.00 87.06 191 ILE A CA 1
ATOM 1494 C C . ILE A 1 191 ? 2.773 -7.574 8.588 1.00 87.06 191 ILE A C 1
ATOM 1496 O O . ILE A 1 191 ? 1.721 -7.564 9.220 1.00 87.06 191 ILE A O 1
ATOM 1500 N N . SER A 1 192 ? 3.627 -8.589 8.625 1.00 84.75 192 SER A N 1
ATOM 1501 C CA . SER A 1 192 ? 3.489 -9.706 9.559 1.00 84.75 192 SER A CA 1
ATOM 1502 C C . SER A 1 192 ? 4.300 -9.436 10.821 1.00 84.75 192 SER A C 1
ATOM 1504 O O . SER A 1 192 ? 5.439 -8.966 10.720 1.00 84.75 192 SER A O 1
ATOM 1506 N N . LYS A 1 193 ? 3.782 -9.828 11.984 1.00 82.25 193 LYS A N 1
ATOM 1507 C CA . LYS A 1 193 ? 4.457 -9.666 13.280 1.00 82.25 193 LYS A CA 1
ATOM 1508 C C . LYS A 1 193 ? 5.878 -10.238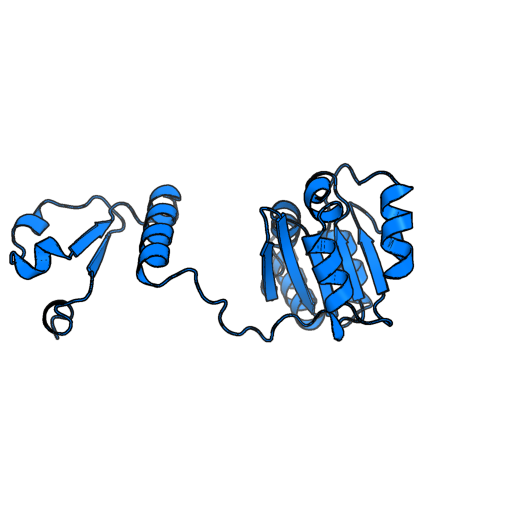 13.310 1.00 82.25 193 LYS A C 1
ATOM 1510 O O . LYS A 1 193 ? 6.798 -9.549 13.738 1.00 82.25 193 LYS A O 1
ATOM 1515 N N 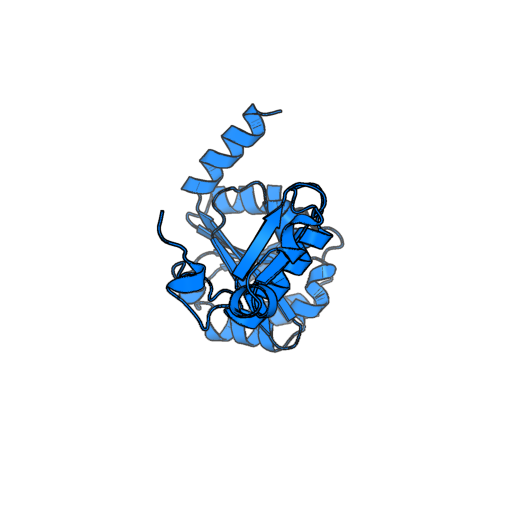. GLU A 1 194 ? 6.079 -11.440 12.762 1.00 75.75 194 GLU A N 1
ATOM 1516 C CA . GLU A 1 194 ? 7.397 -12.105 12.716 1.00 75.75 194 GLU A CA 1
ATOM 1517 C C . GLU A 1 194 ? 8.464 -11.259 11.999 1.00 75.75 194 GLU A C 1
ATOM 1519 O O . GLU A 1 194 ? 9.621 -11.200 12.413 1.00 75.75 194 GLU A O 1
ATOM 1524 N N . ASN A 1 195 ? 8.063 -10.588 10.921 1.00 70.50 195 ASN A N 1
ATOM 1525 C CA . ASN A 1 195 ? 8.943 -9.727 10.139 1.00 70.50 195 ASN A CA 1
ATOM 1526 C C . ASN A 1 195 ? 9.186 -8.385 10.830 1.00 70.50 195 ASN A C 1
ATOM 1528 O O . ASN A 1 195 ? 10.277 -7.833 10.744 1.00 70.50 195 ASN A O 1
ATOM 1532 N N . PHE A 1 196 ? 8.167 -7.866 11.510 1.00 69.88 196 PHE A N 1
ATOM 1533 C CA . PHE A 1 196 ? 8.223 -6.559 12.140 1.00 69.88 196 PHE A CA 1
ATOM 1534 C C . PHE A 1 196 ? 9.136 -6.544 13.373 1.00 69.88 196 PHE A C 1
ATOM 1536 O O . PHE A 1 196 ? 9.965 -5.647 13.504 1.00 69.88 196 PHE A O 1
ATOM 1543 N N . GLU A 1 197 ? 9.048 -7.561 14.237 1.00 68.44 197 GLU A N 1
ATOM 1544 C CA . GLU A 1 197 ? 9.892 -7.671 15.440 1.00 68.44 197 GLU A CA 1
ATOM 1545 C C . GLU A 1 197 ? 11.387 -7.759 15.086 1.00 68.44 197 GLU A C 1
ATOM 1547 O O . GLU A 1 197 ? 12.207 -7.065 15.687 1.00 68.44 197 GLU A O 1
ATOM 1552 N N . ARG A 1 198 ? 11.747 -8.526 14.043 1.00 64.38 198 ARG A N 1
ATOM 1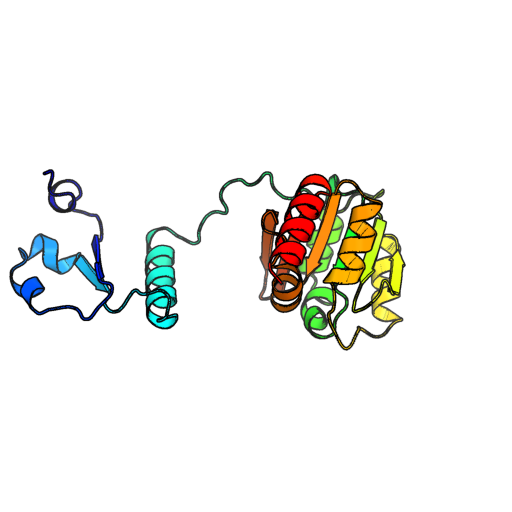553 C CA . ARG A 1 198 ? 13.142 -8.636 13.571 1.00 64.38 198 ARG A CA 1
ATOM 1554 C C . ARG A 1 198 ? 13.724 -7.300 13.103 1.00 64.38 198 ARG A C 1
ATOM 1556 O O . ARG A 1 198 ? 14.905 -7.035 13.325 1.00 64.38 198 ARG A O 1
ATOM 1563 N N . ASP A 1 199 ? 12.906 -6.479 12.455 1.00 65.00 199 ASP A N 1
ATOM 1564 C CA . ASP A 1 199 ? 13.355 -5.252 11.797 1.00 65.00 199 ASP A CA 1
ATOM 1565 C C . ASP A 1 199 ? 13.423 -4.062 12.767 1.00 65.00 199 ASP A C 1
ATOM 1567 O O . ASP A 1 199 ? 14.330 -3.230 12.670 1.00 65.00 199 ASP A O 1
ATOM 1571 N N . VAL A 1 200 ? 12.512 -3.997 13.746 1.00 61.44 200 VAL A N 1
ATOM 1572 C CA . VAL A 1 200 ? 12.526 -2.965 14.796 1.00 61.44 200 VAL A CA 1
ATOM 1573 C C . VAL A 1 200 ? 13.747 -3.114 15.702 1.00 61.44 200 VAL A C 1
ATOM 1575 O O . VAL A 1 200 ? 14.427 -2.118 15.965 1.00 61.44 200 VAL A O 1
ATOM 1578 N N . ASP A 1 201 ? 14.074 -4.339 16.120 1.00 61.16 201 ASP A N 1
ATOM 1579 C CA . ASP A 1 201 ? 15.254 -4.604 16.950 1.00 61.16 201 ASP A CA 1
ATOM 1580 C C . ASP A 1 201 ? 16.552 -4.214 16.226 1.00 61.16 201 ASP A C 1
ATOM 1582 O O . ASP A 1 201 ? 17.450 -3.611 16.820 1.00 61.16 201 ASP A O 1
ATOM 1586 N N . PHE A 1 202 ? 16.637 -4.480 14.918 1.00 56.50 202 PHE A N 1
ATOM 1587 C CA . PHE A 1 202 ? 17.779 -4.078 14.097 1.00 56.50 202 PHE A CA 1
ATOM 1588 C C . PHE A 1 202 ? 17.881 -2.552 13.950 1.00 56.50 202 PHE A C 1
ATOM 1590 O O . PHE A 1 202 ? 18.963 -1.980 14.100 1.00 56.50 202 PHE A O 1
ATOM 1597 N N . PHE A 1 203 ? 16.759 -1.870 13.699 1.00 55.62 203 PHE A N 1
ATOM 1598 C CA . PHE A 1 203 ? 16.732 -0.416 13.551 1.00 55.62 203 PHE A CA 1
ATOM 1599 C C . PHE A 1 203 ? 17.125 0.304 14.848 1.00 55.62 203 PHE A C 1
ATOM 1601 O O . PHE A 1 203 ? 17.938 1.229 14.810 1.00 55.62 203 PHE A O 1
ATOM 1608 N N . LEU A 1 204 ? 16.612 -0.139 16.000 1.00 57.72 204 LEU A N 1
ATOM 1609 C CA . LEU A 1 204 ? 16.957 0.438 17.303 1.00 57.72 204 LEU A CA 1
ATOM 1610 C C . LEU A 1 204 ? 18.412 0.165 17.709 1.00 57.72 204 LEU A C 1
ATOM 1612 O O . LEU A 1 204 ? 19.018 1.019 18.345 1.00 57.72 204 LEU A O 1
ATOM 1616 N N . ALA A 1 205 ? 18.995 -0.968 17.307 1.00 55.00 205 ALA A N 1
ATOM 1617 C CA . ALA A 1 205 ? 20.404 -1.280 17.567 1.00 55.00 205 ALA A CA 1
ATOM 1618 C C . ALA A 1 205 ? 21.397 -0.487 16.691 1.00 55.00 205 ALA A C 1
ATOM 1620 O O . ALA A 1 205 ? 22.594 -0.475 16.973 1.00 55.00 205 ALA A O 1
ATOM 1621 N N . SER A 1 206 ? 20.919 0.147 15.616 1.00 52.03 206 SER A N 1
ATOM 1622 C CA . SER A 1 206 ? 21.741 0.886 14.644 1.00 52.03 206 SER A CA 1
ATOM 1623 C C . SER A 1 206 ? 21.771 2.410 14.857 1.00 52.03 206 SER A C 1
ATOM 1625 O O . SER A 1 206 ? 22.382 3.126 14.060 1.00 52.03 206 SER A O 1
ATOM 1627 N N . LYS A 1 207 ? 21.140 2.901 15.932 1.00 46.06 207 LYS A N 1
ATOM 1628 C CA . LYS A 1 207 ? 21.162 4.301 16.384 1.00 46.06 207 LYS A CA 1
ATOM 1629 C C . LYS A 1 207 ? 21.947 4.448 17.681 1.00 46.06 207 LYS A C 1
ATOM 1631 O O . LYS A 1 207 ? 22.589 5.511 17.829 1.00 46.06 207 LYS A O 1
#

Radius of gyration: 22.5 Å; chains: 1; bounding box: 56×33×57 Å